Protein AF-A0A397E957-F1 (afdb_monomer_lite)

Foldseek 3Di:
DPWDDDPQKIWDWDDDPPADDIWTWMDGDPDPGDIDTPDDQSVVCPPAPDKDKQEWDAFSVRPDIDTDIDRPPPPLDPWYWDYANVSFKIWIFDADPVSAGFWIWIDGPPDPPVPIDTPDGDPPPVKHWDWDAQLLSQFIWIDIQFTWTWGDRSVDNDIDIDGQDDPDPAKDKAFDDDPDRNFQKTWMWIDGPPAFIWIWIAGNVVRDIDTPDGDD

InterPro domains:
  IPR004106 Peptidase S9, N-terminal domain superfamily [SSF50993] (2-178)
  IPR023302 Peptidase S9A, N-terminal domain [PF02897] (2-157)
  IPR051543 Serine Peptidase S9A Subfamily [PTHR11757] (2-146)

pLDDT: mean 85.39, std 11.54, range [46.03, 98.06]

Sequence (216 aa):
MVPYPHGDVVYYMRTEEGKAYHIHCRQPRHDDGAEEILLDVNKLAEGHAHCGVRSVEVSPDDKLLAYTVEFTGFETYDIYIKWGRDAETLFYVTPDATRRRHKVWSHLVGAPQSADTTLFTEDDGLFEVSFLKSSSGRFLVINTCSFLAYTKDTNNSTWHKTRLPMPEAIYTLDTAANDEYATTKYQYTYSSLTTPKQTVEYDFISNKTVILKETP

Radius of gyration: 19.77 Å; chains: 1; bounding box: 49×40×58 Å

Secondary structure (DSSP, 8-state):
---EEETTEEEEEE--TT-SS-EEEEEESSS-PPPEEEEEHHHHTTT-S--EEEEEEE-TTSS-EEEEEESSS-------EEE-TTSSEEEEEEE-TTS-EEEEEEEETTS-GGGPEEEEE---TT---EEEE-TTSS-EEEESSS-EEEEE-TTSS-EEEEEPP--SSS-EEEEPP---TT-SEEEEEEE-SSS--EEEEEETTT--EEEEEE--

Structure (mmCIF, N/CA/C/O backbone):
data_AF-A0A397E957-F1
#
_entry.id   AF-A0A397E957-F1
#
loop_
_atom_site.group_PDB
_atom_site.id
_atom_site.type_symbol
_atom_site.label_atom_id
_atom_site.label_alt_id
_atom_site.label_comp_id
_atom_site.label_asym_id
_atom_site.label_entity_id
_atom_site.label_seq_id
_atom_site.pdbx_PDB_ins_code
_atom_site.Cartn_x
_atom_site.Cartn_y
_atom_site.Cartn_z
_atom_site.occupancy
_atom_site.B_iso_or_equiv
_atom_site.auth_seq_id
_atom_site.auth_comp_id
_atom_site.auth_asym_id
_atom_site.auth_atom_id
_atom_site.pdbx_PDB_model_num
ATOM 1 N N . MET A 1 1 ? 9.950 -12.221 -4.842 1.00 62.19 1 MET A N 1
ATOM 2 C CA . MET A 1 1 ? 8.475 -12.333 -4.924 1.00 62.19 1 MET A CA 1
ATOM 3 C C . MET A 1 1 ? 8.136 -13.606 -5.685 1.00 62.19 1 MET A C 1
ATOM 5 O O . MET A 1 1 ? 8.813 -13.885 -6.665 1.00 62.19 1 MET A O 1
ATOM 9 N N . VAL A 1 2 ? 7.155 -14.389 -5.231 1.00 79.88 2 VAL A N 1
ATOM 10 C CA . VAL A 1 2 ? 6.617 -15.526 -6.007 1.00 79.88 2 VAL A CA 1
ATOM 11 C C . VAL A 1 2 ? 5.683 -14.961 -7.085 1.00 79.88 2 VAL A C 1
ATOM 13 O O . VAL A 1 2 ? 4.973 -14.004 -6.768 1.00 79.88 2 VAL A O 1
ATOM 16 N N . PRO A 1 3 ? 5.673 -15.488 -8.326 1.00 89.00 3 PRO A N 1
ATOM 17 C CA . PRO A 1 3 ? 4.752 -15.022 -9.357 1.00 89.00 3 PRO A CA 1
ATOM 18 C C . PRO A 1 3 ? 3.305 -14.992 -8.860 1.00 89.00 3 PRO A C 1
ATOM 20 O O . PRO A 1 3 ? 2.849 -15.952 -8.236 1.00 89.00 3 PRO A O 1
ATOM 23 N N . TYR A 1 4 ? 2.584 -13.906 -9.135 1.00 89.38 4 TYR A N 1
ATOM 24 C CA . TYR A 1 4 ? 1.191 -13.755 -8.722 1.00 89.38 4 TYR A CA 1
ATOM 25 C C . TYR A 1 4 ? 0.318 -13.268 -9.887 1.00 89.38 4 TYR A C 1
ATOM 27 O O . TYR A 1 4 ? 0.725 -12.376 -10.634 1.00 89.38 4 TYR A O 1
ATOM 35 N N . PRO A 1 5 ? -0.878 -13.849 -10.077 1.00 90.00 5 PRO A N 1
ATOM 36 C CA . PRO A 1 5 ? -1.808 -13.395 -11.100 1.00 90.00 5 PRO A CA 1
ATOM 37 C C . PRO A 1 5 ? -2.637 -12.194 -10.623 1.00 90.00 5 PRO A C 1
ATOM 39 O O . PRO A 1 5 ? -3.066 -12.143 -9.468 1.00 90.00 5 PRO A O 1
ATOM 42 N N . HIS A 1 6 ? -2.936 -11.276 -11.538 1.00 87.88 6 HIS A N 1
ATOM 43 C CA . HIS A 1 6 ? -3.943 -10.228 -11.381 1.00 87.88 6 HIS A CA 1
ATOM 44 C C . HIS A 1 6 ? -4.652 -10.033 -12.727 1.00 87.88 6 HIS A C 1
ATOM 46 O O . HIS A 1 6 ? -4.010 -9.718 -13.724 1.00 87.88 6 HIS A O 1
ATOM 52 N N . GLY A 1 7 ? -5.959 -10.304 -12.776 1.00 86.81 7 GLY A N 1
ATOM 53 C CA . GLY A 1 7 ? -6.695 -10.348 -14.044 1.00 86.81 7 GLY A CA 1
ATOM 54 C C . GLY A 1 7 ? -6.071 -11.330 -15.047 1.00 86.81 7 GLY A C 1
ATOM 55 O O . GLY A 1 7 ? -5.778 -12.482 -14.699 1.00 86.81 7 GLY A O 1
ATOM 56 N N . ASP A 1 8 ? -5.844 -10.839 -16.266 1.00 91.00 8 ASP A N 1
ATOM 57 C CA . ASP A 1 8 ? -5.251 -11.570 -17.396 1.00 91.00 8 ASP A CA 1
ATOM 58 C C . ASP A 1 8 ? -3.713 -11.513 -17.424 1.00 91.00 8 ASP A C 1
ATOM 60 O O . ASP A 1 8 ? -3.088 -11.896 -18.412 1.00 91.00 8 ASP A O 1
ATOM 64 N N . VAL A 1 9 ? -3.083 -11.052 -16.341 1.00 93.56 9 VAL A N 1
ATOM 65 C CA . VAL A 1 9 ? -1.639 -10.813 -16.256 1.00 93.56 9 VAL A CA 1
ATOM 66 C C . VAL A 1 9 ? -1.027 -11.597 -15.093 1.00 93.56 9 VAL A C 1
ATOM 68 O O . VAL A 1 9 ? -1.645 -11.782 -14.042 1.00 93.56 9 VAL A O 1
ATOM 71 N N . VAL A 1 10 ? 0.211 -12.061 -15.265 1.00 94.62 10 VAL A N 1
ATOM 72 C CA . VAL A 1 10 ? 1.058 -12.601 -14.193 1.00 94.62 10 VAL A CA 1
ATOM 73 C C . VAL A 1 10 ? 2.232 -11.663 -13.952 1.00 94.62 10 VAL A C 1
ATOM 75 O O . VAL A 1 10 ? 2.999 -11.367 -14.865 1.00 94.62 10 VAL A O 1
ATOM 78 N N . TYR A 1 11 ? 2.392 -11.247 -12.701 1.00 95.06 11 TYR A N 1
ATOM 79 C CA . TYR A 1 11 ? 3.471 -10.389 -12.227 1.00 95.06 11 TYR A CA 1
ATOM 80 C C . TYR A 1 11 ? 4.537 -11.215 -11.519 1.00 95.06 11 TYR A C 1
ATOM 82 O O . TYR A 1 11 ? 4.218 -12.125 -10.751 1.00 95.06 11 TYR A O 1
ATOM 90 N N . TYR A 1 12 ? 5.808 -10.902 -11.752 1.00 94.56 12 TYR A N 1
ATOM 91 C CA . TYR A 1 12 ? 6.921 -11.631 -11.151 1.00 94.56 12 TYR A CA 1
ATOM 92 C C . TYR A 1 12 ? 8.197 -10.792 -11.075 1.00 94.56 12 TYR A C 1
ATOM 94 O O . TYR A 1 12 ? 8.273 -9.668 -11.569 1.00 94.56 12 TYR A O 1
ATOM 102 N N . MET A 1 13 ? 9.205 -11.352 -10.407 1.00 95.44 13 MET A N 1
ATOM 103 C CA . MET A 1 13 ? 10.563 -10.823 -10.394 1.00 95.44 13 MET A CA 1
ATOM 104 C C . MET A 1 13 ? 11.501 -11.837 -11.032 1.00 95.44 13 MET A C 1
ATOM 106 O O . MET A 1 13 ? 11.369 -13.036 -10.780 1.00 95.44 13 MET A O 1
ATOM 110 N N . ARG A 1 14 ? 12.491 -11.349 -11.773 1.00 95.12 14 ARG A N 1
ATOM 111 C CA . ARG A 1 14 ? 13.620 -12.159 -12.237 1.00 95.12 14 ARG A CA 1
ATOM 112 C C . ARG A 1 14 ? 14.949 -11.489 -11.926 1.00 95.12 14 ARG A C 1
ATOM 114 O O . ARG A 1 14 ? 15.008 -10.297 -11.634 1.00 95.12 14 ARG A O 1
ATOM 121 N N . THR A 1 15 ? 16.012 -12.273 -11.981 1.00 95.62 15 THR A N 1
ATOM 122 C CA . THR A 1 15 ? 17.395 -11.805 -11.877 1.00 95.62 15 THR A CA 1
ATOM 123 C C . THR A 1 15 ? 18.127 -12.108 -13.175 1.00 95.62 15 THR A C 1
ATOM 125 O O . THR A 1 15 ? 17.722 -12.980 -13.944 1.00 95.62 15 THR A O 1
ATOM 128 N N . GLU A 1 16 ? 19.209 -11.381 -13.419 1.00 96.44 16 GLU A N 1
ATOM 129 C CA . GLU A 1 16 ? 20.120 -11.630 -14.533 1.00 96.44 16 GLU A CA 1
ATOM 130 C C . GLU A 1 16 ? 21.507 -11.956 -13.978 1.00 96.44 16 GLU A C 1
ATOM 132 O O . GLU A 1 16 ? 21.919 -11.422 -12.945 1.00 96.44 16 GLU A O 1
ATOM 137 N N . GLU A 1 17 ? 22.227 -12.860 -14.639 1.00 96.44 17 GLU A N 1
ATOM 138 C CA . GLU A 1 17 ? 23.571 -13.245 -14.212 1.00 96.44 17 GLU A CA 1
ATOM 139 C C . GLU A 1 17 ? 24.508 -12.025 -14.192 1.00 96.44 17 GLU A C 1
ATOM 141 O O . GLU A 1 17 ? 24.516 -11.203 -15.108 1.00 96.44 17 GLU A O 1
ATOM 146 N N . GLY A 1 18 ? 25.281 -11.881 -13.113 1.00 95.50 18 GLY A N 1
ATOM 147 C CA . GLY A 1 18 ? 26.193 -10.750 -12.924 1.00 95.50 18 GLY A CA 1
ATOM 148 C C . GLY A 1 18 ? 25.520 -9.419 -12.559 1.00 95.50 18 GLY A C 1
ATOM 149 O O . GLY A 1 18 ? 26.222 -8.423 -12.383 1.00 95.50 18 GLY A O 1
ATOM 150 N N . LYS A 1 19 ? 24.189 -9.375 -12.417 1.00 96.25 19 LYS A N 1
ATOM 151 C CA . LYS A 1 19 ? 23.441 -8.199 -11.951 1.00 96.25 19 LYS A CA 1
ATOM 152 C C . LYS A 1 19 ? 23.119 -8.301 -10.459 1.00 96.25 19 LYS A C 1
ATOM 154 O O . LYS A 1 19 ? 22.834 -9.379 -9.944 1.00 96.25 19 LYS A O 1
ATOM 159 N N . ALA A 1 20 ? 23.186 -7.166 -9.763 1.00 93.56 20 ALA A N 1
ATOM 160 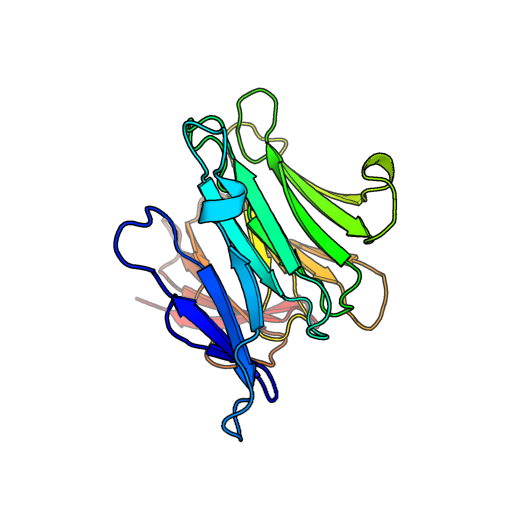C CA . ALA A 1 20 ? 23.034 -7.106 -8.307 1.00 93.56 20 ALA A CA 1
ATOM 161 C C . ALA A 1 20 ? 21.568 -7.030 -7.852 1.00 93.56 20 ALA A C 1
ATOM 163 O O . ALA A 1 20 ? 21.254 -7.428 -6.732 1.00 93.56 20 ALA A O 1
ATOM 164 N N . TYR A 1 21 ? 20.674 -6.531 -8.709 1.00 95.12 21 TYR A N 1
ATOM 165 C CA . TYR A 1 21 ? 19.280 -6.270 -8.368 1.00 95.12 21 TYR A CA 1
ATOM 166 C C . TYR A 1 21 ? 18.307 -7.050 -9.258 1.00 95.12 21 TYR A C 1
ATOM 168 O O . TYR A 1 21 ? 18.643 -7.510 -10.352 1.00 95.12 21 TYR A O 1
ATOM 176 N N . HIS A 1 22 ? 17.079 -7.210 -8.770 1.00 95.94 22 HIS A N 1
ATOM 177 C CA . HIS A 1 22 ? 15.999 -7.870 -9.498 1.00 95.94 22 HIS A CA 1
ATOM 178 C C . HIS A 1 22 ? 15.339 -6.927 -10.513 1.00 95.94 22 HIS A C 1
ATOM 180 O O . HIS A 1 22 ? 15.475 -5.707 -10.451 1.00 95.94 22 HIS A O 1
ATOM 186 N N . ILE A 1 23 ? 14.589 -7.515 -11.436 1.00 97.44 23 ILE A N 1
ATOM 187 C CA . ILE A 1 23 ? 13.780 -6.821 -12.433 1.00 97.44 23 ILE A CA 1
ATOM 188 C C . ILE A 1 23 ? 12.327 -7.226 -12.191 1.00 97.44 23 ILE A C 1
ATOM 190 O O . ILE A 1 23 ? 12.028 -8.418 -12.087 1.00 97.44 23 ILE A O 1
ATOM 194 N N . HIS A 1 24 ? 11.440 -6.241 -12.056 1.00 97.19 24 HIS A N 1
ATOM 195 C CA . HIS A 1 24 ? 9.998 -6.456 -11.979 1.00 97.19 24 HIS A CA 1
ATOM 196 C C . HIS A 1 24 ? 9.425 -6.563 -13.380 1.00 97.19 24 HIS A C 1
ATOM 198 O O . HIS A 1 24 ? 9.611 -5.656 -14.193 1.00 97.19 24 HIS A O 1
ATOM 204 N N . CYS A 1 25 ? 8.685 -7.635 -13.621 1.00 96.88 25 CYS A N 1
ATOM 205 C CA . CYS A 1 25 ? 8.126 -7.950 -14.922 1.00 96.88 25 CYS A CA 1
ATOM 206 C C . CYS A 1 25 ? 6.647 -8.310 -14.812 1.00 96.88 25 CYS A C 1
ATOM 208 O O . CYS A 1 25 ? 6.148 -8.691 -13.744 1.00 96.88 25 CYS A O 1
ATOM 210 N N . ARG A 1 26 ? 5.966 -8.251 -15.953 1.00 96.06 26 ARG A N 1
ATOM 211 C CA . ARG A 1 26 ? 4.674 -8.893 -16.163 1.00 96.06 26 ARG A CA 1
ATOM 212 C C . ARG A 1 26 ? 4.624 -9.612 -17.501 1.00 96.06 26 ARG A C 1
ATOM 214 O O . ARG A 1 26 ? 5.373 -9.281 -18.413 1.00 96.06 26 ARG A O 1
ATOM 221 N N . GLN A 1 27 ? 3.718 -10.568 -17.622 1.00 95.12 27 GLN A N 1
ATOM 222 C CA . GLN A 1 27 ? 3.392 -11.216 -18.891 1.00 95.12 27 GLN A CA 1
ATOM 223 C C . GLN A 1 27 ? 1.909 -11.594 -18.927 1.00 95.12 27 GLN A C 1
ATOM 225 O O . GLN A 1 27 ? 1.306 -11.755 -17.856 1.00 95.12 27 GLN A O 1
ATOM 230 N N . PRO A 1 28 ? 1.310 -11.762 -20.115 1.00 94.62 28 PRO A N 1
ATOM 231 C CA . PRO A 1 28 ? -0.026 -12.328 -20.231 1.00 94.62 28 PRO A CA 1
ATOM 232 C C . PRO A 1 28 ? -0.124 -13.696 -19.552 1.00 94.62 28 PRO A C 1
ATOM 234 O O . PRO A 1 28 ? 0.812 -14.491 -19.535 1.00 94.62 28 PRO A O 1
ATOM 237 N N . ARG A 1 29 ? -1.274 -13.966 -18.939 1.00 91.56 29 ARG A N 1
ATOM 238 C CA . ARG A 1 29 ? -1.509 -15.194 -18.174 1.00 91.56 29 ARG A CA 1
ATOM 239 C C . ARG A 1 29 ? -1.931 -16.373 -19.044 1.00 91.56 29 ARG A C 1
ATOM 241 O O . ARG A 1 29 ? -1.704 -17.521 -18.665 1.00 91.56 29 ARG A O 1
ATOM 248 N N . HIS A 1 30 ? -2.630 -16.090 -20.136 1.00 88.00 30 HIS A N 1
ATOM 249 C CA . HIS A 1 30 ? -3.369 -17.084 -20.916 1.00 88.00 30 HIS A CA 1
ATOM 250 C C . HIS A 1 30 ? -2.786 -17.331 -22.313 1.00 88.00 30 HIS A C 1
ATOM 252 O O . HIS A 1 30 ? -3.318 -18.161 -23.048 1.00 88.00 30 HIS A O 1
ATOM 258 N N . ASP A 1 31 ? -1.692 -16.658 -22.658 1.00 84.88 31 ASP A N 1
ATOM 259 C CA . ASP A 1 31 ? -0.957 -16.838 -23.904 1.00 84.88 31 ASP A CA 1
ATOM 260 C C . ASP A 1 31 ? 0.552 -16.648 -23.677 1.00 84.88 31 ASP A C 1
ATOM 262 O O . ASP A 1 31 ? 0.978 -16.189 -22.617 1.00 84.88 31 ASP A O 1
ATOM 266 N N . ASP A 1 32 ? 1.353 -17.020 -24.677 1.00 82.75 32 ASP A N 1
ATOM 267 C CA . ASP A 1 32 ? 2.814 -16.858 -24.674 1.00 82.75 32 ASP A CA 1
ATOM 268 C C . ASP A 1 32 ? 3.234 -15.439 -25.108 1.00 82.75 32 ASP A C 1
ATOM 270 O O . ASP A 1 32 ? 4.235 -15.246 -25.807 1.00 82.75 32 ASP A O 1
ATOM 274 N N . GLY A 1 33 ? 2.429 -14.429 -24.773 1.00 87.31 33 GLY A N 1
ATOM 275 C CA . GLY A 1 33 ? 2.717 -13.043 -25.094 1.00 87.31 33 GLY A CA 1
ATOM 276 C C . GLY A 1 33 ? 4.011 -12.548 -24.448 1.00 87.31 33 GLY A C 1
ATOM 277 O O . GLY A 1 33 ? 4.525 -13.106 -23.478 1.00 87.31 33 GLY A O 1
ATOM 278 N N . ALA A 1 34 ? 4.570 -11.487 -25.027 1.00 93.50 34 ALA A N 1
ATOM 279 C CA . ALA A 1 34 ? 5.883 -10.990 -24.637 1.00 93.50 34 ALA A CA 1
ATOM 280 C C . ALA A 1 34 ? 5.909 -10.469 -23.188 1.00 93.50 34 ALA A C 1
ATOM 282 O O . ALA A 1 34 ? 4.974 -9.808 -22.733 1.00 93.50 34 ALA A O 1
ATOM 283 N N . GLU A 1 35 ? 7.023 -10.726 -22.496 1.00 95.50 35 GLU A N 1
ATOM 284 C CA . GLU A 1 35 ? 7.336 -10.106 -21.206 1.00 95.50 35 GLU A CA 1
ATOM 285 C C . GLU A 1 35 ? 7.419 -8.579 -21.356 1.00 95.50 35 GLU A C 1
ATOM 287 O O . GLU A 1 35 ? 8.057 -8.056 -22.273 1.00 95.50 35 GLU A O 1
ATOM 292 N N . GLU A 1 36 ? 6.837 -7.868 -20.396 1.00 96.38 36 GLU A N 1
ATOM 293 C CA . GLU A 1 36 ? 7.022 -6.437 -20.200 1.00 96.38 36 GLU A CA 1
ATOM 294 C C . GLU A 1 36 ? 7.811 -6.181 -18.911 1.00 96.38 36 GLU A C 1
ATOM 296 O O . GLU A 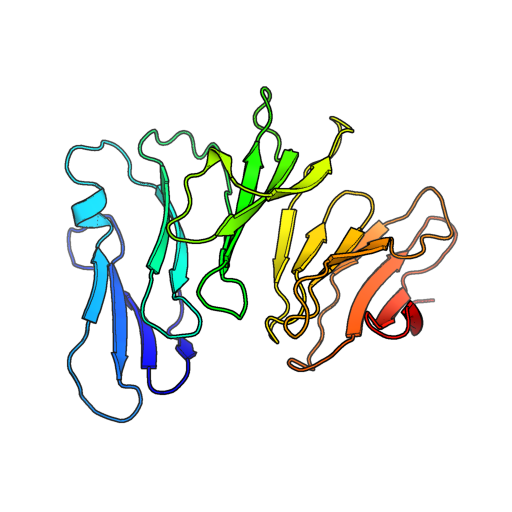1 36 ? 7.457 -6.669 -17.834 1.00 96.38 36 GLU A O 1
ATOM 301 N N . ILE A 1 37 ? 8.871 -5.375 -19.013 1.00 97.44 37 ILE A N 1
ATOM 302 C CA . ILE A 1 37 ? 9.650 -4.910 -17.861 1.00 97.44 37 ILE A CA 1
ATOM 303 C C . ILE A 1 37 ? 8.948 -3.694 -17.254 1.00 97.44 37 ILE A C 1
ATOM 305 O O . ILE A 1 37 ? 8.845 -2.649 -17.892 1.00 97.44 37 ILE A O 1
ATOM 309 N N . LEU A 1 38 ? 8.527 -3.818 -15.998 1.00 97.50 38 LEU A N 1
ATOM 310 C CA . LEU A 1 38 ? 7.895 -2.745 -15.228 1.00 97.50 38 LEU A CA 1
ATOM 311 C C . LEU A 1 38 ? 8.933 -1.865 -14.527 1.00 97.50 38 LEU A C 1
ATOM 313 O O . LEU A 1 38 ? 8.816 -0.643 -14.527 1.00 97.50 38 LEU A O 1
ATOM 317 N N . LEU A 1 39 ? 9.948 -2.485 -13.916 1.00 98.06 39 LEU A N 1
ATOM 318 C CA . LEU A 1 39 ? 11.016 -1.775 -13.213 1.00 98.06 39 LEU A CA 1
ATOM 319 C C . LEU A 1 39 ? 12.312 -2.580 -13.243 1.00 98.06 39 LEU A C 1
ATOM 321 O O . LEU A 1 39 ? 12.415 -3.638 -12.623 1.00 98.06 39 LEU A O 1
ATOM 325 N N . ASP A 1 40 ? 13.318 -2.040 -13.922 1.00 97.94 40 ASP A N 1
ATOM 326 C CA . ASP A 1 40 ? 14.684 -2.552 -13.882 1.00 97.94 40 ASP A CA 1
ATOM 327 C C . ASP A 1 40 ? 15.469 -1.829 -12.782 1.00 97.94 40 ASP A C 1
ATOM 329 O O . ASP A 1 40 ? 15.923 -0.694 -12.953 1.00 97.94 40 ASP A O 1
ATOM 333 N N . VAL A 1 41 ? 15.617 -2.490 -11.632 1.00 97.62 41 VAL A N 1
ATOM 334 C CA . VAL A 1 41 ? 16.306 -1.909 -10.472 1.00 97.62 41 VAL A CA 1
ATOM 335 C C . VAL A 1 41 ? 17.810 -1.773 -10.731 1.00 97.62 41 VAL A C 1
ATOM 337 O O . VAL A 1 41 ? 18.451 -0.904 -10.148 1.00 97.62 41 VAL A O 1
ATOM 340 N N . ASN A 1 42 ? 18.389 -2.549 -11.657 1.00 97.25 42 ASN A N 1
ATOM 341 C CA . ASN A 1 42 ? 19.799 -2.393 -12.020 1.00 97.25 42 ASN A CA 1
ATOM 342 C C . ASN A 1 42 ? 20.038 -1.082 -12.759 1.00 97.25 42 ASN A C 1
ATOM 344 O O . ASN A 1 42 ? 21.004 -0.394 -12.448 1.00 97.25 42 ASN A O 1
ATOM 348 N N . LYS A 1 43 ? 19.144 -0.723 -13.690 1.00 97.31 43 LYS A N 1
ATOM 349 C CA . LYS A 1 43 ? 19.185 0.586 -14.359 1.00 97.31 43 LYS A CA 1
ATOM 350 C C . LYS A 1 43 ? 18.954 1.723 -13.375 1.00 97.31 43 LYS A C 1
ATOM 352 O O . LYS A 1 43 ? 19.647 2.730 -13.429 1.00 97.31 43 LYS A O 1
ATOM 357 N N . LEU A 1 44 ? 18.012 1.551 -12.446 1.00 96.31 44 LEU A N 1
ATOM 358 C CA . LEU A 1 44 ? 17.756 2.539 -11.396 1.00 96.31 44 LEU A CA 1
ATOM 359 C C . LEU A 1 44 ? 18.978 2.754 -10.486 1.00 96.31 44 LEU A C 1
ATOM 361 O O . LEU A 1 44 ? 19.182 3.855 -9.986 1.00 96.31 44 LEU A O 1
ATOM 365 N N . ALA A 1 45 ? 19.790 1.717 -10.283 1.00 96.19 45 ALA A N 1
ATOM 366 C CA . ALA A 1 45 ? 20.993 1.767 -9.460 1.00 96.19 45 ALA A CA 1
ATOM 367 C C . ALA A 1 45 ? 22.212 2.401 -10.153 1.00 96.19 45 ALA A C 1
ATOM 369 O O . ALA A 1 45 ? 23.229 2.628 -9.496 1.00 96.19 45 ALA A O 1
ATOM 370 N N . GLU A 1 46 ? 22.157 2.678 -11.458 1.00 96.12 46 GLU A N 1
ATOM 371 C CA . GLU A 1 46 ? 23.295 3.239 -12.189 1.00 96.12 46 GLU A CA 1
ATOM 372 C C . GLU A 1 46 ? 23.726 4.590 -11.597 1.00 96.12 46 GLU A C 1
ATOM 374 O O . GLU A 1 46 ? 22.925 5.501 -11.407 1.00 96.12 46 GLU A O 1
ATOM 379 N N . GLY A 1 47 ? 25.017 4.723 -11.279 1.00 94.62 47 GLY A N 1
ATOM 380 C CA . GLY A 1 47 ? 25.565 5.931 -10.652 1.00 94.62 47 GLY A CA 1
ATOM 381 C C . GLY A 1 47 ? 25.347 6.035 -9.137 1.00 94.62 47 GLY A C 1
ATOM 382 O O . GLY A 1 47 ? 25.834 6.987 -8.527 1.00 94.62 47 GLY A O 1
ATOM 383 N N . HIS A 1 48 ? 24.693 5.052 -8.511 1.00 93.19 48 HIS A N 1
ATOM 384 C CA . HIS A 1 48 ? 24.477 5.007 -7.069 1.00 93.19 48 HIS A CA 1
ATOM 385 C C . HIS A 1 48 ? 25.259 3.860 -6.419 1.00 93.19 48 HIS A C 1
ATOM 387 O O . HIS A 1 48 ? 25.289 2.738 -6.914 1.00 93.19 48 HIS A O 1
ATOM 393 N N . ALA A 1 49 ? 25.877 4.129 -5.265 1.00 91.12 49 ALA A N 1
ATOM 394 C CA . ALA A 1 49 ? 26.554 3.093 -4.477 1.00 91.12 49 ALA A CA 1
ATOM 395 C C . ALA A 1 49 ? 25.567 2.087 -3.852 1.00 91.12 49 ALA A C 1
ATOM 397 O O . ALA A 1 49 ? 25.961 0.991 -3.460 1.00 91.12 49 ALA A O 1
ATOM 398 N N . HIS A 1 50 ? 24.295 2.474 -3.746 1.00 89.25 50 HIS A N 1
ATOM 399 C CA . HIS A 1 50 ? 23.209 1.671 -3.211 1.00 89.25 50 HIS A CA 1
ATOM 400 C C . HIS A 1 50 ? 21.899 2.017 -3.929 1.00 89.25 50 HIS A C 1
ATOM 402 O O . HIS A 1 50 ? 21.647 3.184 -4.217 1.00 89.25 50 HIS A O 1
ATOM 408 N N . CYS A 1 51 ? 21.038 1.026 -4.156 1.00 92.56 51 CYS A N 1
ATOM 409 C CA . CYS A 1 51 ? 19.662 1.220 -4.604 1.00 92.56 51 CYS A CA 1
ATOM 410 C C . CYS A 1 51 ? 18.738 0.253 -3.858 1.00 92.56 51 CYS A C 1
ATOM 412 O O . CYS A 1 51 ? 18.733 -0.950 -4.110 1.00 92.56 51 CYS A O 1
ATOM 414 N N . GLY A 1 52 ? 17.977 0.782 -2.905 1.00 90.38 52 GLY A N 1
ATOM 415 C CA . GLY A 1 52 ? 16.992 0.032 -2.141 1.00 90.38 52 GLY A CA 1
ATOM 416 C C . GLY A 1 52 ? 15.601 0.299 -2.684 1.00 90.38 52 GLY A C 1
ATOM 417 O O . GLY A 1 52 ? 15.078 1.390 -2.483 1.00 90.38 52 GLY A O 1
ATOM 418 N N . VAL A 1 53 ? 14.995 -0.690 -3.337 1.00 91.62 53 VAL A N 1
ATOM 419 C CA . VAL A 1 53 ? 13.578 -0.664 -3.724 1.00 91.62 53 VAL A CA 1
ATOM 420 C C . VAL A 1 53 ? 12.801 -1.565 -2.770 1.00 91.62 53 VAL A C 1
ATOM 422 O O . VAL A 1 53 ? 13.120 -2.746 -2.642 1.00 91.62 53 VAL A O 1
ATOM 425 N N . ARG A 1 54 ? 11.810 -1.002 -2.066 1.00 87.44 54 ARG A N 1
ATOM 426 C CA . ARG A 1 54 ? 11.078 -1.700 -0.988 1.00 87.44 54 ARG A CA 1
ATOM 427 C C . ARG A 1 54 ? 9.638 -2.029 -1.365 1.00 87.44 54 ARG A C 1
ATOM 429 O O . ARG A 1 54 ? 9.243 -3.190 -1.327 1.00 87.44 54 ARG A O 1
ATOM 436 N N . SER A 1 55 ? 8.854 -1.025 -1.741 1.00 88.75 55 SER A N 1
ATOM 437 C CA . SER A 1 55 ? 7.462 -1.202 -2.158 1.00 88.75 55 SER A CA 1
ATOM 438 C C . SER A 1 55 ? 7.377 -1.034 -3.667 1.00 88.75 55 SER A C 1
ATOM 440 O O . SER A 1 55 ? 7.878 -0.039 -4.179 1.00 88.75 55 SER A O 1
ATOM 442 N N . VAL A 1 56 ? 6.741 -1.976 -4.365 1.00 92.94 56 VAL A N 1
ATOM 443 C CA . VAL A 1 56 ? 6.433 -1.884 -5.800 1.00 92.94 56 VAL A CA 1
ATOM 444 C C . VAL A 1 56 ? 5.005 -2.364 -6.002 1.00 92.94 56 VAL A C 1
ATOM 446 O O . VAL A 1 56 ? 4.697 -3.527 -5.752 1.00 92.94 56 VAL A O 1
ATOM 449 N N . GLU A 1 57 ? 4.134 -1.454 -6.416 1.00 92.44 57 GLU A N 1
ATOM 450 C CA . GLU A 1 57 ? 2.695 -1.662 -6.523 1.00 92.44 57 GLU A CA 1
ATOM 451 C C . GLU A 1 57 ? 2.203 -1.215 -7.896 1.00 92.44 57 GLU A C 1
ATOM 453 O O . GLU A 1 57 ? 2.390 -0.066 -8.305 1.00 92.44 57 GLU A O 1
ATOM 458 N N . VAL A 1 58 ? 1.514 -2.112 -8.585 1.00 94.19 58 VAL A N 1
ATOM 459 C CA . VAL A 1 58 ? 0.819 -1.801 -9.833 1.00 94.19 58 VAL A CA 1
ATOM 460 C C . VAL A 1 58 ? -0.574 -1.265 -9.499 1.00 94.19 58 VAL A C 1
ATOM 462 O O . VAL A 1 58 ? -1.197 -1.721 -8.534 1.00 94.19 58 VAL A O 1
ATOM 465 N N . SER A 1 59 ? -1.043 -0.262 -10.241 1.00 93.88 59 SER A N 1
ATOM 466 C CA . SER A 1 59 ? -2.384 0.294 -10.061 1.00 93.88 59 SER A CA 1
ATOM 467 C C . SER A 1 59 ? -3.459 -0.763 -10.346 1.00 93.88 59 SER A C 1
ATOM 469 O O . SER A 1 59 ? -3.234 -1.654 -11.161 1.00 93.88 59 SER A O 1
ATOM 471 N N . PRO A 1 60 ? -4.650 -0.677 -9.722 1.00 90.81 60 PRO A N 1
ATOM 472 C CA . PRO A 1 60 ? -5.748 -1.618 -9.961 1.00 90.81 60 PRO A CA 1
ATOM 473 C C . PRO A 1 60 ? -6.206 -1.755 -11.418 1.00 90.81 60 PRO A C 1
ATOM 475 O O . PRO A 1 60 ? -6.928 -2.694 -11.730 1.00 90.81 60 PRO A O 1
ATOM 478 N N . ASP A 1 61 ? -5.861 -0.797 -12.278 1.00 92.25 61 ASP A N 1
ATOM 479 C CA . ASP A 1 61 ? -6.164 -0.815 -13.709 1.00 92.25 61 ASP A CA 1
ATOM 480 C C . ASP A 1 61 ? -4.961 -1.214 -14.583 1.00 92.25 61 ASP A C 1
ATOM 482 O O . ASP A 1 61 ? -5.030 -1.082 -15.804 1.00 92.25 61 ASP A O 1
ATOM 486 N N . ASP A 1 62 ? -3.870 -1.682 -13.966 1.00 92.69 62 ASP A N 1
ATOM 487 C CA . ASP A 1 62 ? -2.644 -2.174 -14.601 1.00 92.69 62 ASP A CA 1
ATOM 488 C C . ASP A 1 62 ? -1.871 -1.138 -15.448 1.00 92.69 62 ASP A C 1
ATOM 490 O O . ASP A 1 62 ? -1.029 -1.508 -16.273 1.00 92.69 62 ASP A O 1
ATOM 494 N N . LYS A 1 63 ? -2.117 0.168 -15.266 1.00 92.94 63 LYS A N 1
ATOM 495 C CA . LYS A 1 63 ? -1.501 1.228 -16.095 1.00 92.94 63 LYS A CA 1
ATOM 496 C C . LYS A 1 63 ? -0.363 1.990 -15.439 1.00 92.94 63 LYS A C 1
ATOM 498 O O . LYS A 1 63 ? 0.474 2.541 -16.150 1.00 92.94 63 LYS A O 1
ATOM 503 N N . LEU A 1 64 ? -0.340 2.071 -14.114 1.00 95.56 64 LEU A N 1
ATOM 504 C CA . LEU A 1 64 ? 0.645 2.849 -13.371 1.00 95.56 64 LEU A CA 1
ATOM 505 C C . LEU A 1 64 ? 1.434 1.948 -12.426 1.00 95.56 64 LEU A C 1
ATOM 507 O O . LEU A 1 64 ? 0.897 1.021 -11.823 1.00 95.56 64 LEU A O 1
ATOM 511 N N . LEU A 1 65 ? 2.716 2.264 -12.263 1.00 95.62 65 LEU A N 1
ATOM 512 C CA . LEU A 1 65 ? 3.588 1.637 -11.280 1.00 95.62 65 LEU A CA 1
ATOM 513 C C . LEU A 1 65 ? 3.970 2.670 -10.222 1.00 95.62 65 LEU A C 1
ATOM 515 O O . LEU A 1 65 ? 4.555 3.705 -10.535 1.00 95.62 65 LEU A O 1
ATOM 519 N N . ALA A 1 66 ? 3.670 2.370 -8.965 1.00 95.56 66 ALA A N 1
ATOM 520 C CA . ALA A 1 66 ? 4.157 3.112 -7.815 1.00 95.56 66 ALA A CA 1
ATOM 521 C C . ALA A 1 66 ? 5.283 2.321 -7.151 1.00 95.56 66 ALA A C 1
ATOM 523 O O . ALA A 1 66 ? 5.124 1.133 -6.870 1.00 95.56 66 ALA A O 1
ATOM 524 N N . TYR A 1 67 ? 6.411 2.968 -6.866 1.00 94.56 67 TYR A N 1
ATOM 525 C CA . TYR A 1 67 ? 7.505 2.332 -6.145 1.00 94.56 67 TYR A CA 1
ATOM 526 C C . TYR A 1 67 ? 8.210 3.288 -5.186 1.00 94.56 67 TYR A C 1
ATOM 528 O O . TYR A 1 67 ? 8.204 4.503 -5.378 1.00 94.56 67 TYR A O 1
ATOM 536 N N . THR A 1 68 ? 8.823 2.730 -4.143 1.00 92.25 68 THR A N 1
ATOM 537 C CA . THR A 1 68 ? 9.699 3.465 -3.224 1.00 92.25 68 THR A CA 1
ATOM 538 C C . THR A 1 68 ? 11.156 3.126 -3.512 1.00 92.25 68 THR A C 1
ATOM 540 O O . THR A 1 68 ? 11.483 1.965 -3.756 1.00 92.25 68 THR A O 1
ATOM 543 N N . VAL A 1 69 ? 12.030 4.136 -3.493 1.00 91.75 69 VAL A N 1
ATOM 544 C CA . VAL A 1 69 ? 13.471 3.974 -3.731 1.00 91.75 69 VAL A CA 1
ATOM 545 C C . VAL A 1 69 ? 14.301 4.792 -2.738 1.00 91.75 69 VAL A C 1
ATOM 547 O O . VAL A 1 69 ? 13.970 5.938 -2.435 1.00 91.75 69 VAL A O 1
ATOM 550 N N . GLU A 1 70 ? 15.396 4.209 -2.252 1.00 89.19 70 GLU A N 1
ATOM 551 C CA . GLU A 1 70 ? 16.411 4.850 -1.410 1.00 89.19 70 GLU A CA 1
ATOM 552 C C . GLU A 1 70 ? 17.820 4.608 -1.978 1.00 89.19 70 GLU A C 1
ATOM 554 O O . GLU A 1 70 ? 18.255 3.468 -2.150 1.00 89.19 70 GLU A O 1
ATOM 559 N N . PHE A 1 71 ? 18.582 5.680 -2.200 1.00 90.44 71 PHE A N 1
ATOM 560 C CA . PHE A 1 71 ? 19.941 5.594 -2.758 1.00 90.44 71 PHE A CA 1
ATOM 561 C C . PHE A 1 71 ? 21.074 5.726 -1.733 1.00 90.44 71 PHE A C 1
ATOM 563 O O . PHE A 1 71 ? 22.248 5.628 -2.081 1.00 90.44 71 PHE A O 1
ATOM 570 N N . THR A 1 72 ? 20.749 5.999 -0.470 1.00 84.06 72 THR A N 1
ATOM 571 C CA . THR A 1 72 ? 21.742 6.342 0.559 1.00 84.06 72 THR A CA 1
ATOM 572 C C . THR A 1 72 ? 22.238 5.134 1.353 1.00 84.06 72 THR A C 1
ATOM 574 O O . THR A 1 72 ? 23.300 5.220 1.962 1.00 84.06 72 THR A O 1
ATOM 577 N N . GLY A 1 73 ? 21.496 4.018 1.345 1.00 76.69 73 GLY A N 1
ATOM 578 C CA . GLY A 1 73 ? 21.866 2.777 2.038 1.00 76.69 73 GLY A CA 1
ATOM 579 C C . GLY A 1 73 ? 21.679 2.806 3.554 1.00 76.69 73 GLY A C 1
ATOM 580 O O . GLY A 1 73 ? 22.150 1.907 4.241 1.00 76.69 73 GLY A O 1
ATOM 581 N N . PHE A 1 74 ? 21.004 3.822 4.092 1.00 70.81 74 PHE A N 1
ATOM 582 C CA . PHE A 1 74 ? 20.730 3.908 5.527 1.00 70.81 74 PHE A CA 1
ATOM 583 C C . PHE A 1 74 ? 19.506 3.082 5.952 1.00 70.81 74 PHE A C 1
ATOM 585 O O . PHE A 1 74 ? 19.180 3.076 7.138 1.00 70.81 74 PHE A O 1
ATOM 592 N N . GLU A 1 75 ? 18.844 2.406 4.999 1.00 65.06 75 GLU A N 1
ATOM 593 C CA . GLU A 1 75 ? 17.619 1.615 5.181 1.00 65.06 75 GLU A CA 1
ATOM 594 C C . GLU A 1 75 ? 16.580 2.347 6.027 1.00 65.06 75 GLU A C 1
ATOM 596 O O . GLU A 1 75 ? 15.847 1.760 6.821 1.00 65.06 75 GLU A O 1
ATOM 601 N N . THR A 1 76 ? 16.558 3.672 5.895 1.00 59.22 76 THR A N 1
ATOM 602 C CA . THR A 1 76 ? 16.120 4.514 7.010 1.00 59.22 76 THR A CA 1
ATOM 603 C C . THR A 1 76 ? 14.613 4.426 7.228 1.00 59.22 76 THR A C 1
ATOM 605 O O . THR A 1 76 ? 14.124 4.786 8.296 1.00 59.22 76 THR A O 1
ATOM 608 N N . TYR A 1 77 ? 13.868 3.965 6.217 1.00 62.19 77 TYR A N 1
ATOM 609 C CA . TYR A 1 77 ? 12.417 3.945 6.245 1.00 62.19 77 TYR A CA 1
ATOM 610 C C . TYR A 1 77 ? 11.838 2.737 5.497 1.00 62.19 77 TYR A C 1
ATOM 612 O O . TYR A 1 77 ? 11.973 2.608 4.279 1.00 62.19 77 TYR A O 1
ATOM 620 N N . ASP A 1 78 ? 11.070 1.917 6.211 1.00 65.75 78 ASP A N 1
ATOM 621 C CA . ASP A 1 78 ? 10.055 1.045 5.620 1.00 65.75 78 ASP A CA 1
ATOM 622 C C . ASP A 1 78 ? 8.833 1.892 5.223 1.00 65.75 78 ASP A C 1
ATOM 624 O O . ASP A 1 78 ? 7.789 1.886 5.884 1.00 65.75 78 ASP A O 1
ATOM 628 N N . ILE A 1 79 ? 8.980 2.698 4.164 1.00 73.50 79 ILE A N 1
ATOM 629 C CA . ILE A 1 79 ? 7.842 3.394 3.555 1.00 73.50 79 ILE A CA 1
ATOM 630 C C . ILE A 1 79 ? 7.097 2.388 2.692 1.00 73.50 79 ILE A C 1
ATOM 632 O O . ILE A 1 79 ? 7.605 1.908 1.675 1.00 73.50 79 ILE A O 1
ATOM 636 N N . TYR A 1 80 ? 5.863 2.121 3.095 1.00 79.94 80 TYR A N 1
ATOM 637 C CA . TYR A 1 80 ? 4.903 1.388 2.293 1.00 79.94 80 TYR A CA 1
ATOM 638 C C . TYR A 1 80 ? 4.045 2.373 1.516 1.00 79.94 80 TYR A C 1
ATOM 640 O O . TYR A 1 80 ? 3.595 3.387 2.058 1.00 79.94 80 TYR A O 1
ATOM 648 N N . ILE A 1 81 ? 3.806 2.039 0.254 1.00 90.88 81 ILE A N 1
ATOM 649 C CA . ILE A 1 81 ? 2.826 2.715 -0.579 1.00 90.88 81 ILE A CA 1
ATOM 650 C C . ILE A 1 81 ? 1.748 1.710 -0.967 1.00 90.88 81 ILE A C 1
ATOM 652 O O . ILE A 1 81 ? 2.045 0.532 -1.154 1.00 90.88 81 ILE A O 1
ATOM 656 N N . LYS A 1 82 ? 0.490 2.144 -1.043 1.00 92.06 82 LYS A N 1
ATOM 657 C CA . LYS A 1 82 ? -0.612 1.323 -1.560 1.00 92.06 82 LYS A CA 1
ATOM 658 C C . LYS A 1 82 ? -1.523 2.152 -2.441 1.00 92.06 82 LYS A C 1
ATOM 660 O O . LYS A 1 82 ? -1.899 3.260 -2.070 1.00 92.06 82 LYS A O 1
ATOM 665 N N . TRP A 1 83 ? -1.944 1.570 -3.556 1.00 92.56 83 TRP A N 1
ATOM 666 C CA . TRP A 1 83 ? -3.022 2.128 -4.361 1.00 92.56 83 TRP A CA 1
ATOM 667 C C . TRP A 1 83 ? -4.366 2.034 -3.639 1.00 92.56 83 TRP A C 1
ATOM 669 O O . TRP A 1 83 ? -4.704 1.008 -3.033 1.00 92.56 83 TRP A O 1
ATOM 679 N N . GLY A 1 84 ? -5.155 3.096 -3.757 1.00 88.94 84 GLY A N 1
ATOM 680 C CA . GLY A 1 84 ? -6.597 3.045 -3.592 1.00 88.94 84 GLY A CA 1
ATOM 681 C C . GLY A 1 84 ? -7.242 2.201 -4.685 1.00 88.94 84 GLY A C 1
ATOM 682 O O . GLY A 1 84 ? -6.617 1.838 -5.677 1.00 88.94 84 GLY A O 1
ATOM 683 N N . ARG A 1 85 ? -8.518 1.861 -4.496 1.00 86.19 85 ARG A N 1
ATOM 684 C CA . ARG A 1 85 ? -9.282 1.055 -5.464 1.00 86.19 85 ARG A CA 1
ATOM 685 C C . ARG A 1 85 ? -9.533 1.785 -6.791 1.00 86.19 85 ARG A C 1
ATOM 687 O O . ARG A 1 85 ? -9.839 1.140 -7.784 1.00 86.19 85 ARG A O 1
ATOM 694 N N . ASP A 1 86 ? -9.425 3.106 -6.776 1.00 86.81 86 ASP A N 1
ATOM 695 C CA . ASP A 1 86 ? -9.725 4.006 -7.889 1.00 86.81 86 ASP A CA 1
ATOM 696 C C . ASP A 1 86 ? -8.590 4.129 -8.918 1.00 86.81 86 ASP A C 1
ATOM 698 O O . ASP A 1 86 ? -8.809 4.747 -9.948 1.00 86.81 86 ASP A O 1
ATOM 702 N N . ALA A 1 87 ? -7.408 3.546 -8.670 1.00 91.19 87 ALA A N 1
ATOM 703 C CA . ALA A 1 87 ? -6.206 3.725 -9.502 1.00 91.19 87 ALA A CA 1
ATOM 704 C C . ALA A 1 87 ? -5.725 5.184 -9.640 1.00 91.19 87 ALA A C 1
ATOM 706 O O . ALA A 1 87 ? -4.850 5.484 -10.448 1.00 91.19 87 ALA A O 1
ATOM 707 N N . GLU A 1 88 ? -6.238 6.076 -8.794 1.00 92.62 88 GLU A N 1
ATOM 708 C CA . GLU A 1 88 ? -5.931 7.508 -8.801 1.00 92.62 88 GLU A CA 1
ATOM 709 C C . GLU A 1 88 ? -5.352 7.962 -7.459 1.00 92.62 88 GLU A C 1
ATOM 711 O O . GLU A 1 88 ? -4.612 8.941 -7.397 1.00 92.62 88 GLU A O 1
ATOM 716 N N . THR A 1 89 ? -5.659 7.248 -6.375 1.00 92.19 89 THR A N 1
ATOM 717 C CA . THR A 1 89 ? -5.206 7.585 -5.026 1.00 92.19 89 THR A CA 1
ATOM 718 C C . THR A 1 89 ? -4.033 6.703 -4.595 1.00 92.19 89 THR A C 1
ATOM 720 O O . THR A 1 89 ? -4.093 5.478 -4.709 1.00 92.19 89 THR A O 1
ATOM 723 N N . LEU A 1 90 ? -3.000 7.303 -4.002 1.00 93.75 90 LEU A N 1
ATOM 724 C CA . LEU A 1 90 ? -1.910 6.614 -3.308 1.00 93.75 90 LEU A CA 1
ATOM 725 C C . LEU A 1 90 ? -1.955 6.907 -1.806 1.00 93.75 90 LEU A C 1
ATOM 727 O O . LEU A 1 90 ? -2.090 8.054 -1.385 1.00 93.75 90 LEU A O 1
ATOM 731 N N . PHE A 1 91 ? -1.791 5.869 -0.991 1.00 93.12 91 PHE A N 1
ATOM 732 C CA . PH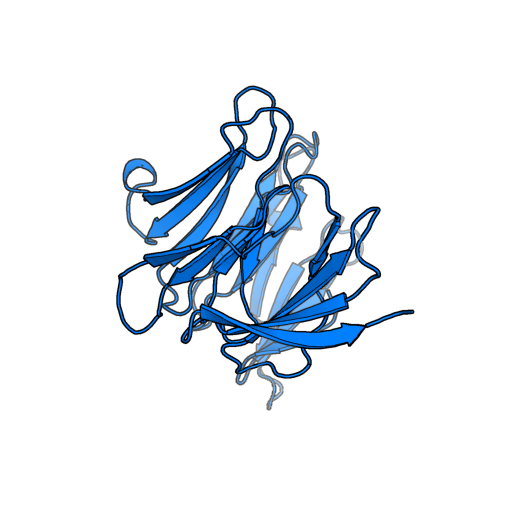E A 1 91 ? -1.615 5.978 0.456 1.00 93.12 91 PHE A CA 1
ATOM 733 C C . PHE A 1 91 ? -0.168 5.719 0.823 1.00 93.12 91 PHE A C 1
ATOM 735 O O . PHE A 1 91 ? 0.414 4.751 0.333 1.00 93.12 91 PHE A O 1
ATOM 742 N N . TYR A 1 92 ? 0.404 6.548 1.691 1.00 93.31 92 TYR A N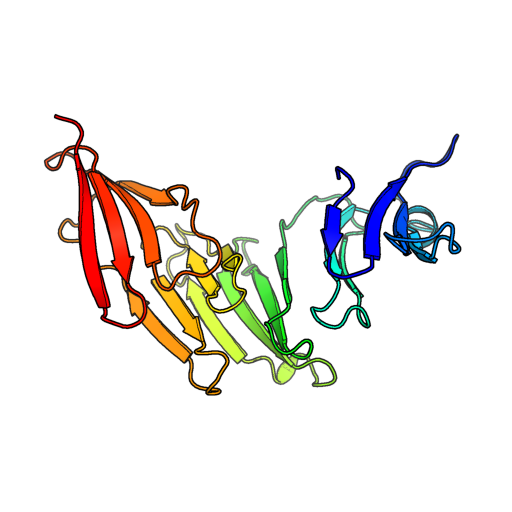 1
ATOM 743 C CA . TYR A 1 92 ? 1.791 6.402 2.129 1.00 93.31 92 TYR A CA 1
ATOM 744 C C . TYR A 1 92 ? 2.010 6.967 3.538 1.00 93.31 92 TYR A C 1
ATOM 746 O O . TYR A 1 92 ? 1.173 7.699 4.072 1.00 93.31 92 TYR A O 1
ATOM 754 N N . VAL A 1 93 ? 3.131 6.588 4.158 1.00 91.38 93 VAL A N 1
ATOM 755 C CA . VAL A 1 93 ? 3.537 7.058 5.492 1.00 91.38 93 VAL A CA 1
ATOM 756 C C . VAL A 1 93 ? 4.735 7.992 5.386 1.00 91.38 93 VAL A C 1
ATOM 758 O O . VAL A 1 93 ? 5.660 7.720 4.623 1.00 91.38 93 VAL A O 1
ATOM 761 N N . THR A 1 94 ? 4.756 9.058 6.188 1.00 91.12 94 THR A N 1
ATOM 762 C CA . THR A 1 94 ? 5.957 9.882 6.386 1.00 91.12 94 THR A CA 1
ATOM 763 C C . THR A 1 94 ? 6.465 9.805 7.823 1.00 91.12 94 THR A C 1
ATOM 765 O O . THR A 1 94 ? 5.653 9.766 8.759 1.00 91.12 94 THR A O 1
ATOM 768 N N . PRO A 1 95 ? 7.792 9.851 8.020 1.00 89.81 95 PRO A N 1
ATOM 769 C CA . PRO A 1 95 ? 8.382 9.958 9.343 1.00 89.81 95 PRO A CA 1
ATOM 770 C C . PRO A 1 95 ? 8.246 11.373 9.934 1.00 89.81 95 PRO A C 1
ATOM 772 O O . PRO A 1 95 ? 7.962 12.337 9.219 1.00 89.81 95 PRO A O 1
ATOM 775 N N . ASP A 1 96 ? 8.472 11.503 11.239 1.00 90.38 96 ASP A N 1
ATOM 776 C CA . ASP A 1 96 ? 8.762 12.777 11.901 1.00 90.38 96 ASP A CA 1
ATOM 777 C C . ASP A 1 96 ? 10.273 13.098 11.918 1.00 90.38 96 ASP A C 1
ATOM 779 O O . ASP A 1 96 ? 11.092 12.435 11.277 1.00 90.38 96 ASP A O 1
ATOM 783 N N . ALA A 1 97 ? 10.652 14.142 12.664 1.00 90.00 97 ALA A N 1
ATOM 784 C CA . ALA A 1 97 ? 12.040 14.580 12.797 1.00 90.00 97 ALA A CA 1
ATOM 785 C C . ALA A 1 97 ? 12.964 13.542 13.467 1.00 90.00 97 ALA A C 1
ATOM 787 O O . ALA A 1 97 ? 14.177 13.615 13.274 1.00 90.00 97 ALA A O 1
ATOM 788 N N . THR A 1 98 ? 12.424 12.584 14.230 1.00 88.25 98 THR A N 1
ATOM 789 C CA . THR A 1 98 ? 13.197 11.501 14.862 1.00 88.25 98 THR A CA 1
ATOM 790 C C . THR A 1 98 ? 13.203 10.223 14.028 1.00 88.25 98 THR A C 1
ATOM 792 O O . THR A 1 98 ? 13.751 9.218 14.473 1.00 88.25 98 THR A O 1
ATOM 795 N N . ARG A 1 99 ? 12.678 10.278 12.793 1.00 85.00 99 ARG A N 1
ATOM 796 C CA . ARG A 1 99 ? 12.576 9.161 11.835 1.00 85.00 99 ARG A CA 1
ATOM 797 C C . ARG A 1 99 ? 11.514 8.116 12.187 1.00 85.00 99 ARG A C 1
ATOM 799 O O . ARG A 1 99 ? 11.416 7.102 11.504 1.00 85.00 99 ARG A O 1
ATOM 806 N N . ARG A 1 100 ? 10.679 8.390 13.185 1.00 87.44 100 ARG A N 1
ATOM 807 C CA . ARG A 1 100 ? 9.559 7.543 13.598 1.00 87.44 100 ARG A CA 1
ATOM 808 C C . ARG A 1 100 ? 8.403 7.710 12.618 1.00 87.44 100 ARG A C 1
ATOM 810 O O . ARG A 1 100 ? 8.061 8.838 12.259 1.00 87.44 100 ARG A O 1
ATOM 817 N N . ARG A 1 101 ? 7.770 6.618 12.180 1.00 89.19 101 ARG A N 1
ATOM 818 C CA . ARG A 1 101 ? 6.584 6.700 11.304 1.00 89.19 101 ARG A CA 1
ATOM 819 C C . ARG A 1 101 ? 5.450 7.447 12.009 1.00 89.19 101 ARG A C 1
ATOM 821 O O . ARG A 1 101 ? 4.945 6.982 13.027 1.00 89.19 101 ARG A O 1
ATOM 828 N N . HIS A 1 102 ? 5.038 8.582 11.446 1.00 90.50 102 HIS A N 1
ATOM 829 C CA . HIS A 1 102 ? 4.230 9.571 12.163 1.00 90.50 102 HIS A CA 1
ATOM 830 C C . HIS A 1 102 ? 2.887 9.880 11.497 1.00 90.50 102 HIS A C 1
ATOM 832 O O . HIS A 1 102 ? 1.872 9.982 12.184 1.00 90.50 102 HIS A O 1
ATOM 838 N N . LYS A 1 103 ? 2.852 10.036 10.168 1.00 92.00 103 LYS A N 1
ATOM 839 C CA . LYS A 1 103 ? 1.641 10.474 9.455 1.00 92.00 103 LYS A CA 1
ATOM 840 C C . LYS A 1 103 ? 1.287 9.557 8.304 1.00 92.00 103 LYS A C 1
ATOM 842 O O . LYS A 1 103 ? 2.170 9.172 7.542 1.00 92.00 103 LYS A O 1
ATOM 847 N N . VAL A 1 104 ? -0.006 9.283 8.155 1.00 91.25 104 VAL A N 1
ATOM 848 C CA . VAL A 1 104 ? -0.578 8.596 6.991 1.00 91.25 104 VAL A CA 1
ATOM 849 C C . VAL A 1 104 ? -1.232 9.625 6.084 1.00 91.25 104 VAL A C 1
ATOM 851 O O . VAL A 1 104 ? -2.038 10.442 6.537 1.00 91.25 104 VAL A O 1
ATOM 854 N N . TRP A 1 105 ? -0.904 9.555 4.802 1.00 93.19 105 TRP A N 1
ATOM 855 C CA . TRP A 1 105 ? -1.325 10.504 3.783 1.00 93.19 105 TRP A CA 1
ATOM 856 C C . TRP A 1 105 ? -2.131 9.831 2.681 1.00 93.19 105 TRP A C 1
ATOM 858 O O . TRP A 1 105 ? -1.980 8.638 2.419 1.00 93.19 105 TRP A O 1
ATOM 868 N N . SER A 1 106 ? -2.961 10.635 2.026 1.00 92.56 106 SER A N 1
ATOM 869 C CA . SER A 1 106 ? -3.651 10.332 0.779 1.00 92.56 106 SER A CA 1
ATOM 870 C C . SER A 1 106 ? -3.188 11.326 -0.281 1.00 92.56 106 SER A C 1
ATOM 872 O O . SER A 1 106 ? -3.409 12.528 -0.130 1.00 92.56 106 SER A O 1
ATOM 874 N N . HIS A 1 107 ? -2.601 10.813 -1.355 1.00 94.38 107 HIS A N 1
ATOM 875 C CA . HIS A 1 107 ? -2.153 11.565 -2.522 1.00 94.38 107 HIS A CA 1
ATOM 876 C 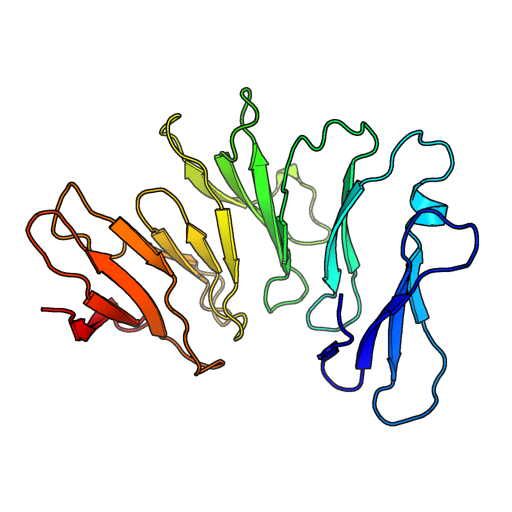C . HIS A 1 107 ? -3.055 11.268 -3.717 1.00 94.38 107 HIS A C 1
ATOM 878 O O . HIS A 1 107 ? -3.335 10.102 -3.991 1.00 94.38 107 HIS A O 1
ATOM 884 N N . LEU A 1 108 ? -3.486 12.304 -4.434 1.00 95.06 108 LEU A N 1
ATOM 885 C CA . LEU A 1 108 ? -4.154 12.159 -5.727 1.00 95.06 108 LEU A CA 1
ATOM 886 C C . LEU A 1 108 ? -3.104 12.263 -6.834 1.00 95.06 108 LEU A C 1
ATOM 888 O O . LEU A 1 108 ? -2.450 13.298 -6.964 1.00 95.06 108 LEU A O 1
ATOM 892 N N . VAL A 1 109 ? -2.958 11.217 -7.644 1.00 94.81 109 VAL A N 1
ATOM 893 C CA . VAL A 1 109 ? -1.974 11.175 -8.730 1.00 94.81 109 VAL A CA 1
ATOM 894 C C . VAL A 1 109 ? -2.198 12.335 -9.699 1.00 94.81 109 VAL A C 1
ATOM 896 O O . VAL A 1 109 ? -3.303 12.574 -10.180 1.00 94.81 109 VAL A O 1
ATOM 899 N N . GLY A 1 110 ? -1.121 13.069 -9.980 1.00 95.50 110 GLY A N 1
ATOM 900 C CA . GLY A 1 110 ? -1.134 14.266 -10.825 1.00 95.50 110 GLY A CA 1
ATOM 901 C C . GLY A 1 110 ? -1.351 15.578 -10.062 1.00 95.50 110 GLY A C 1
ATOM 902 O O . GLY A 1 110 ? -1.062 16.642 -10.611 1.00 95.50 110 GLY A O 1
ATOM 903 N N . ALA A 1 111 ? -1.789 15.535 -8.800 1.00 97.31 111 ALA A N 1
ATOM 904 C CA . ALA A 1 111 ? -1.803 16.707 -7.927 1.00 97.31 111 ALA A CA 1
ATOM 905 C C . ALA A 1 111 ? -0.396 16.984 -7.353 1.00 97.31 111 ALA A C 1
ATOM 907 O O . ALA A 1 111 ? 0.424 16.070 -7.244 1.00 97.31 111 ALA A O 1
ATOM 908 N N . PRO A 1 112 ? -0.070 18.232 -6.966 1.00 98.00 112 PRO A N 1
ATOM 909 C CA . PRO A 1 112 ? 1.156 18.496 -6.220 1.00 98.00 112 PRO A CA 1
ATOM 910 C C . PRO A 1 112 ? 1.088 17.852 -4.829 1.00 98.00 112 PRO A C 1
ATOM 912 O O . PRO A 1 112 ? 0.043 17.889 -4.188 1.00 98.00 112 PRO A O 1
ATOM 915 N N . GLN A 1 113 ? 2.221 17.361 -4.314 1.00 95.88 113 GLN A N 1
ATOM 916 C CA . GLN A 1 113 ? 2.305 16.744 -2.977 1.00 95.88 113 GLN A CA 1
ATOM 917 C C . GLN A 1 113 ? 1.805 17.668 -1.847 1.00 95.88 113 GLN A C 1
ATOM 919 O O . GLN A 1 113 ? 1.318 17.220 -0.815 1.00 95.88 113 GLN A O 1
ATOM 924 N N . SER A 1 114 ? 1.888 18.989 -2.027 1.00 97.25 114 SER A N 1
ATOM 925 C CA . SER A 1 114 ? 1.349 19.958 -1.064 1.00 97.25 114 SER A CA 1
ATOM 926 C C . SER A 1 114 ? -0.180 19.922 -0.929 1.00 97.25 114 SER A C 1
ATOM 928 O O . SER A 1 114 ? -0.706 20.502 0.019 1.00 97.25 114 SER A O 1
ATOM 930 N N . ALA A 1 115 ? -0.888 19.268 -1.854 1.00 97.06 115 ALA A N 1
ATOM 931 C CA . ALA A 1 115 ? -2.330 19.042 -1.800 1.00 97.06 115 ALA A CA 1
ATOM 932 C C . ALA A 1 115 ? -2.709 17.725 -1.095 1.00 97.06 115 ALA A C 1
ATOM 934 O O . ALA A 1 115 ? -3.897 17.405 -0.997 1.00 97.06 115 ALA A O 1
ATOM 935 N N . ASP A 1 116 ? -1.729 16.961 -0.605 1.00 95.62 116 ASP A N 1
ATOM 936 C CA . ASP A 1 116 ? -1.980 15.666 0.015 1.00 95.62 116 ASP A CA 1
ATOM 937 C C . ASP A 1 116 ? -2.775 15.818 1.313 1.00 95.62 116 ASP A C 1
ATOM 939 O O . ASP A 1 116 ? -2.521 16.682 2.156 1.00 95.62 116 ASP A O 1
ATOM 943 N N . THR A 1 117 ? -3.763 14.944 1.489 1.00 92.19 117 THR A N 1
ATOM 944 C CA . THR A 1 117 ? -4.640 14.959 2.662 1.00 92.19 117 THR A CA 1
ATOM 945 C C . THR A 1 117 ? -4.062 14.071 3.757 1.00 92.19 117 THR A C 1
ATOM 947 O O . THR A 1 117 ? -3.826 12.882 3.541 1.00 92.19 117 THR A O 1
ATOM 950 N N . THR A 1 118 ? -3.872 14.614 4.960 1.00 92.38 118 THR A N 1
ATOM 951 C CA . THR A 1 118 ? -3.505 13.813 6.136 1.00 92.38 118 THR A CA 1
ATOM 952 C C . THR A 1 118 ? -4.711 12.997 6.608 1.00 92.38 118 THR A C 1
ATOM 954 O O . THR A 1 118 ? -5.743 13.560 6.970 1.00 92.38 118 THR A O 1
ATOM 957 N N . LEU A 1 119 ? -4.576 11.670 6.642 1.00 87.19 119 LEU A N 1
ATOM 958 C CA . LEU A 1 119 ? -5.604 10.753 7.149 1.00 87.19 119 LEU A CA 1
ATOM 959 C C . LEU A 1 119 ? -5.471 10.531 8.662 1.00 87.19 119 LEU A C 1
ATOM 961 O O . LEU A 1 119 ? -6.471 10.426 9.382 1.00 87.19 119 LEU A O 1
ATOM 965 N N . PHE A 1 120 ? -4.234 10.457 9.155 1.00 86.62 120 PHE A N 1
ATOM 966 C CA . PHE A 1 120 ? -3.935 10.249 10.569 1.00 86.62 120 PHE A CA 1
ATOM 967 C C . PHE A 1 120 ? -2.544 10.768 10.948 1.00 86.62 120 PHE A C 1
ATOM 969 O O . PHE A 1 120 ? -1.625 10.735 10.128 1.00 86.62 120 PHE A O 1
ATOM 976 N N . THR A 1 121 ? -2.407 11.172 12.211 1.00 90.12 121 THR A N 1
ATOM 977 C CA . THR A 1 121 ? -1.161 11.597 12.857 1.00 90.12 121 THR A CA 1
ATOM 978 C C . THR A 1 121 ? -1.033 10.867 14.198 1.00 90.12 121 THR A C 1
ATOM 980 O O . THR A 1 121 ? -1.983 10.894 14.980 1.00 90.12 121 THR A O 1
ATOM 983 N N . GLU A 1 122 ? 0.109 10.220 14.453 1.00 88.38 122 GLU A N 1
ATOM 984 C CA . GLU A 1 122 ? 0.455 9.627 15.756 1.00 88.38 122 GLU A CA 1
ATOM 985 C C . GLU A 1 122 ? 1.245 10.626 16.612 1.00 88.38 122 GLU A C 1
ATOM 987 O O . GLU A 1 122 ? 2.481 10.680 16.569 1.00 88.38 122 GLU A O 1
ATOM 992 N N . ASP A 1 123 ? 0.519 11.446 17.367 1.00 87.62 123 ASP A N 1
ATOM 993 C CA . ASP A 1 123 ? 1.106 12.515 18.176 1.00 87.62 123 ASP A CA 1
ATOM 994 C C . ASP A 1 123 ? 1.876 11.989 19.404 1.00 87.62 123 ASP A C 1
ATOM 996 O O . ASP A 1 123 ? 2.729 12.702 19.938 1.00 87.62 123 ASP A O 1
ATOM 1000 N N . ASP A 1 124 ? 1.627 10.750 19.851 1.00 84.56 124 ASP A N 1
ATOM 1001 C CA . ASP A 1 124 ? 2.382 10.150 20.951 1.00 84.56 124 ASP A CA 1
ATOM 1002 C C . ASP A 1 124 ? 3.706 9.568 20.437 1.00 84.56 124 ASP A C 1
ATOM 1004 O O . ASP A 1 124 ? 3.756 8.556 19.733 1.00 84.56 124 ASP A O 1
ATOM 1008 N N . GLY A 1 125 ? 4.805 10.221 20.825 1.00 84.75 125 GLY A N 1
ATOM 1009 C CA . GLY A 1 125 ? 6.170 9.879 20.425 1.00 84.75 125 GLY A CA 1
ATOM 1010 C C . GLY A 1 125 ? 6.639 8.469 20.803 1.00 84.75 125 GLY A C 1
ATOM 1011 O O . GLY A 1 125 ? 7.691 8.051 20.322 1.00 84.75 125 GLY A O 1
ATOM 1012 N N . LEU A 1 126 ? 5.894 7.733 21.634 1.00 82.00 126 LEU A N 1
ATOM 1013 C CA . LEU A 1 126 ? 6.186 6.338 21.974 1.00 82.00 126 LEU A CA 1
ATOM 1014 C C . LEU A 1 126 ? 5.724 5.336 20.907 1.00 82.00 126 LEU A C 1
ATOM 1016 O O . LEU A 1 126 ? 6.111 4.168 20.969 1.00 82.00 126 LEU A O 1
ATOM 1020 N N . PHE A 1 127 ? 4.908 5.761 19.940 1.00 82.38 127 PHE A N 1
ATOM 1021 C CA . PHE A 1 127 ? 4.237 4.853 19.010 1.00 82.38 127 PHE A CA 1
ATOM 1022 C C . PHE A 1 127 ? 4.531 5.159 17.553 1.00 82.38 127 PHE A C 1
ATOM 1024 O O . PHE A 1 127 ? 4.823 6.283 17.190 1.00 82.38 127 PHE A O 1
ATOM 1031 N N . GLU A 1 128 ? 4.438 4.161 16.685 1.00 85.88 128 GLU A N 1
ATOM 1032 C CA . GLU A 1 128 ? 4.546 4.360 15.242 1.00 85.88 128 GLU A CA 1
ATOM 1033 C C . GLU A 1 128 ? 3.209 4.115 14.566 1.00 85.88 128 GLU A C 1
ATOM 1035 O O . GLU A 1 128 ? 2.450 3.238 14.986 1.00 85.88 128 GLU A O 1
ATOM 1040 N N . VAL A 1 129 ? 2.959 4.832 13.470 1.00 86.38 129 VAL A N 1
ATOM 1041 C CA . VAL A 1 129 ? 1.840 4.514 12.587 1.00 86.38 129 VAL A CA 1
ATOM 1042 C C . VAL A 1 129 ? 2.269 3.639 11.414 1.00 86.38 129 VAL A C 1
ATOM 1044 O O . VAL A 1 129 ? 3.288 3.855 10.762 1.00 86.38 129 VAL A O 1
ATOM 1047 N N . SER A 1 130 ? 1.433 2.667 11.084 1.00 84.50 130 SER A N 1
ATOM 1048 C CA . SER A 1 130 ? 1.467 1.956 9.808 1.00 84.50 130 SER A CA 1
ATOM 1049 C C . SER A 1 130 ? 0.050 1.813 9.262 1.00 84.50 130 SER A C 1
ATOM 1051 O O . SER A 1 130 ? -0.916 2.230 9.898 1.00 84.50 130 SER A O 1
ATOM 1053 N N . PHE A 1 131 ? -0.102 1.241 8.073 1.00 85.56 131 PHE A N 1
ATOM 1054 C CA . PHE A 1 131 ? -1.418 0.887 7.562 1.00 85.56 131 PHE A CA 1
ATOM 1055 C C . PHE A 1 131 ? -1.353 -0.389 6.730 1.00 85.56 131 PHE A C 1
ATOM 1057 O O . PHE A 1 131 ? -0.305 -0.763 6.204 1.00 85.56 131 PHE A O 1
ATOM 1064 N N . LEU A 1 132 ? -2.503 -1.034 6.580 1.00 82.06 132 LEU A N 1
ATOM 1065 C CA . LEU A 1 132 ? -2.724 -2.146 5.667 1.00 82.06 132 LEU A CA 1
ATOM 1066 C C . LEU A 1 132 ? -3.974 -1.885 4.832 1.00 82.06 132 LEU A C 1
ATOM 1068 O O . LEU A 1 132 ? -4.880 -1.161 5.241 1.00 82.06 132 LEU A O 1
ATOM 1072 N N . LYS A 1 133 ? -4.032 -2.486 3.646 1.00 83.56 133 LYS A N 1
ATOM 1073 C CA . LYS A 1 133 ? -5.209 -2.439 2.778 1.00 83.56 133 LYS A CA 1
ATOM 1074 C C . LYS A 1 133 ? -5.886 -3.800 2.803 1.00 83.56 133 LYS A C 1
ATOM 1076 O O . LYS A 1 133 ? -5.201 -4.813 2.665 1.00 83.56 133 LYS A O 1
ATOM 1081 N N . SER A 1 134 ? -7.210 -3.831 2.950 1.00 80.00 134 SER A N 1
ATOM 1082 C CA . SER A 1 134 ? -7.958 -5.082 2.827 1.00 80.00 134 SER A CA 1
ATOM 1083 C C . SER A 1 134 ? -7.761 -5.681 1.436 1.00 80.00 134 SER A C 1
ATOM 1085 O O . SER A 1 134 ? -7.557 -4.965 0.449 1.00 80.00 134 SER A O 1
ATOM 1087 N N . SER A 1 135 ? -7.858 -7.002 1.332 1.00 78.75 135 SER A N 1
ATOM 1088 C CA . SER A 1 135 ? -7.749 -7.695 0.047 1.00 78.75 135 SER A CA 1
ATOM 1089 C C . SER A 1 135 ? -8.851 -7.288 -0.936 1.00 78.75 135 SER A C 1
ATOM 1091 O O . SER A 1 135 ? -8.580 -7.138 -2.123 1.00 78.75 135 SER A O 1
ATOM 1093 N N . SER A 1 136 ? -10.054 -6.975 -0.443 1.00 76.06 136 SER A N 1
ATOM 1094 C CA . SER A 1 136 ? -11.129 -6.353 -1.233 1.00 76.06 136 SER A CA 1
ATOM 1095 C C . SER A 1 136 ? -10.808 -4.944 -1.752 1.00 76.06 136 SER A C 1
ATOM 1097 O O . SER A 1 136 ? -11.549 -4.409 -2.575 1.00 76.06 136 SER A O 1
ATOM 1099 N N . GLY A 1 137 ? -9.763 -4.292 -1.231 1.00 77.75 137 GLY A N 1
ATOM 1100 C CA . GLY A 1 137 ? -9.418 -2.900 -1.524 1.00 77.75 137 GLY A CA 1
ATOM 1101 C C . GLY A 1 137 ? -10.400 -1.869 -0.960 1.00 77.75 137 GLY A C 1
ATOM 1102 O O . GLY A 1 137 ? -10.204 -0.676 -1.177 1.00 77.75 137 GLY A O 1
ATOM 1103 N N . ARG A 1 138 ? -11.447 -2.309 -0.249 1.00 76.50 138 ARG A N 1
ATOM 1104 C CA . ARG A 1 138 ? -12.491 -1.443 0.318 1.00 76.50 138 ARG A CA 1
ATOM 1105 C C . ARG A 1 138 ? -12.062 -0.723 1.592 1.00 76.50 138 ARG A C 1
ATOM 1107 O O . ARG A 1 138 ? -12.665 0.285 1.930 1.00 76.50 138 ARG A O 1
ATOM 1114 N N . PHE A 1 139 ? -11.071 -1.241 2.313 1.00 77.06 139 PHE A N 1
ATOM 1115 C CA . PHE A 1 139 ? -10.691 -0.720 3.624 1.00 77.06 139 PHE A CA 1
ATOM 1116 C C . PHE A 1 139 ? -9.193 -0.453 3.698 1.00 77.06 139 PHE A C 1
ATOM 1118 O O . PHE A 1 139 ? -8.385 -1.227 3.181 1.00 77.06 139 PHE A O 1
ATOM 1125 N N . LEU A 1 140 ? -8.839 0.635 4.378 1.00 80.94 140 LEU A N 1
ATOM 1126 C CA . LEU A 1 140 ? -7.470 1.002 4.715 1.00 80.94 140 LEU A CA 1
ATOM 1127 C C . LEU A 1 140 ? -7.375 1.041 6.239 1.00 80.94 140 LEU A C 1
ATOM 1129 O O . LEU A 1 140 ? -7.805 2.006 6.851 1.00 80.94 140 LEU A O 1
ATOM 1133 N N . VAL A 1 141 ? -6.848 0.002 6.872 1.00 80.12 141 VAL A N 1
ATOM 1134 C CA . VAL A 1 141 ? -6.757 -0.058 8.337 1.00 80.12 141 VAL A CA 1
ATOM 1135 C C . VAL A 1 141 ? -5.461 0.619 8.775 1.00 80.12 141 VAL A C 1
ATOM 1137 O O . VAL A 1 141 ? -4.396 0.243 8.291 1.00 80.12 141 VAL A O 1
ATOM 1140 N N . ILE A 1 142 ? -5.545 1.619 9.657 1.00 83.12 142 ILE A N 1
ATOM 1141 C CA . ILE A 1 142 ? -4.383 2.351 10.177 1.00 83.12 142 ILE A CA 1
ATOM 1142 C C . ILE A 1 142 ? -4.047 1.812 11.569 1.00 83.12 142 ILE A C 1
ATOM 1144 O O . ILE A 1 142 ? -4.865 1.815 12.487 1.00 83.12 142 ILE A O 1
ATOM 1148 N N . ASN A 1 143 ? -2.817 1.348 11.734 1.00 78.81 143 ASN A N 1
ATOM 1149 C CA . ASN A 1 143 ? -2.376 0.661 12.935 1.00 78.81 143 ASN A CA 1
ATOM 1150 C C . ASN A 1 143 ? -1.449 1.569 13.738 1.00 78.81 143 ASN A C 1
ATOM 1152 O O . ASN A 1 143 ? -0.438 2.041 13.217 1.00 78.81 143 ASN A O 1
ATOM 1156 N N . THR A 1 144 ? -1.781 1.744 15.013 1.00 77.62 144 THR A N 1
ATOM 1157 C CA . THR A 1 144 ? -0.890 2.247 16.066 1.00 77.62 144 THR A CA 1
ATOM 1158 C C . THR A 1 144 ? -1.046 1.334 17.288 1.00 77.62 144 THR A C 1
ATOM 1160 O O . THR A 1 144 ? -1.770 0.337 17.219 1.00 77.62 144 THR A O 1
ATOM 1163 N N . CYS A 1 145 ? -0.411 1.643 18.422 1.00 61.91 145 CYS A N 1
ATOM 1164 C CA . CYS A 1 145 ? -0.617 0.899 19.675 1.00 61.91 145 CYS A CA 1
ATOM 1165 C C . CYS A 1 145 ? -2.074 0.836 20.152 1.00 61.91 145 CYS A C 1
ATOM 1167 O O . CYS A 1 145 ? -2.420 -0.018 20.964 1.00 61.91 145 CYS A O 1
ATOM 1169 N N . SER A 1 146 ? -2.929 1.730 19.647 1.00 55.62 146 SER A N 1
ATOM 1170 C CA . SER A 1 146 ? -4.369 1.674 19.819 1.00 55.62 146 SER A CA 1
ATOM 1171 C C . SER A 1 146 ? -5.014 1.725 18.439 1.00 55.62 146 SER A C 1
ATOM 1173 O O . SER A 1 146 ? -5.007 2.746 17.763 1.00 55.62 146 SER A O 1
ATOM 1175 N N . PHE A 1 147 ? -5.529 0.583 17.980 1.00 59.84 147 PHE A N 1
ATOM 1176 C CA . PHE A 1 147 ? -6.028 0.448 16.612 1.00 59.84 147 PHE A CA 1
ATOM 1177 C C . PHE A 1 147 ? -7.101 1.490 16.274 1.00 59.84 147 PHE A C 1
ATOM 1179 O O . PHE A 1 147 ? -8.110 1.642 16.975 1.00 59.84 147 PHE A O 1
ATOM 1186 N N . LEU A 1 148 ? -6.914 2.140 15.128 1.00 55.75 148 LEU A N 1
ATOM 1187 C CA . LEU A 1 148 ? -7.902 2.994 14.493 1.00 55.75 148 LEU A CA 1
ATOM 1188 C C . LEU A 1 148 ? -8.249 2.400 13.130 1.00 55.75 148 LEU A C 1
ATOM 1190 O O . LEU A 1 148 ? -7.492 2.453 12.167 1.00 55.75 148 LEU A O 1
ATOM 1194 N N . ALA A 1 149 ? -9.446 1.844 13.032 1.00 55.47 149 ALA A N 1
ATOM 1195 C CA . ALA A 1 149 ? -9.994 1.428 11.761 1.00 55.47 149 ALA A CA 1
ATOM 1196 C C . ALA A 1 149 ? -10.341 2.665 10.922 1.00 55.47 149 ALA A C 1
ATOM 1198 O O . ALA A 1 149 ? -11.167 3.492 11.312 1.00 55.47 149 ALA A O 1
ATOM 1199 N N . TYR A 1 150 ? -9.732 2.777 9.746 1.00 55.84 150 TYR A N 1
ATOM 1200 C CA . TYR A 1 150 ? -10.152 3.733 8.736 1.00 55.84 150 TYR A CA 1
ATOM 1201 C C . TYR A 1 150 ? -10.870 2.989 7.619 1.00 55.84 150 TYR A C 1
ATOM 1203 O O . TYR A 1 150 ? -10.478 1.915 7.164 1.00 55.84 150 TYR A O 1
ATOM 1211 N N . THR A 1 151 ? -11.981 3.552 7.181 1.00 53.00 151 THR A N 1
ATOM 1212 C CA . THR A 1 151 ? -12.754 2.996 6.082 1.00 53.00 151 THR A CA 1
ATOM 1213 C C . THR A 1 151 ? -13.084 4.151 5.156 1.00 53.00 151 THR A C 1
ATOM 1215 O O . THR A 1 151 ? -13.746 5.103 5.548 1.00 53.00 151 THR A O 1
ATOM 1218 N N . LYS A 1 152 ? -12.553 4.135 3.936 1.00 53.97 152 LYS A N 1
ATOM 1219 C CA . LYS A 1 152 ? -13.126 4.939 2.857 1.00 53.97 152 LYS A CA 1
ATOM 1220 C C . LYS A 1 152 ? -14.140 4.015 2.221 1.00 53.97 152 LYS A C 1
ATOM 1222 O O . LYS A 1 152 ? -13.736 3.005 1.651 1.00 53.97 152 LYS A O 1
ATOM 1227 N N . ASP A 1 153 ? -15.433 4.299 2.346 1.00 51.47 153 ASP A N 1
ATOM 1228 C CA . ASP A 1 153 ? -16.369 3.602 1.470 1.00 51.47 153 ASP A CA 1
ATOM 1229 C C . ASP A 1 153 ? -15.966 3.983 0.045 1.00 51.47 153 ASP A C 1
ATOM 1231 O O . ASP A 1 153 ? -16.081 5.133 -0.345 1.00 51.47 153 ASP A O 1
ATOM 1235 N N . THR A 1 154 ? -15.413 3.065 -0.742 1.00 46.03 154 THR A N 1
ATOM 1236 C CA . THR A 1 154 ? -14.906 3.416 -2.077 1.00 46.03 154 THR A CA 1
ATOM 1237 C C . THR A 1 154 ? -16.009 3.918 -3.016 1.00 46.03 154 THR A C 1
ATOM 1239 O O . THR A 1 154 ? -15.693 4.441 -4.076 1.00 46.03 154 THR A O 1
ATOM 1242 N N . ASN A 1 155 ? -17.286 3.774 -2.641 1.00 47.84 155 ASN A N 1
ATOM 1243 C CA . ASN A 1 155 ? -18.427 4.313 -3.380 1.00 47.84 155 ASN A CA 1
ATOM 1244 C C . ASN A 1 155 ? -18.771 5.765 -3.002 1.00 47.84 155 ASN A C 1
ATOM 1246 O O . ASN A 1 155 ? -19.634 6.367 -3.637 1.00 47.84 155 ASN A O 1
ATOM 1250 N N . ASN A 1 156 ? -18.142 6.330 -1.968 1.00 47.75 156 ASN A N 1
ATOM 1251 C CA . ASN A 1 156 ? -18.388 7.691 -1.516 1.00 47.75 156 ASN A CA 1
ATOM 1252 C C . ASN A 1 156 ? -17.089 8.296 -0.969 1.00 47.75 156 ASN A C 1
ATOM 1254 O O . ASN A 1 156 ? -16.466 7.734 -0.081 1.00 47.75 156 ASN A O 1
ATOM 1258 N N . SER A 1 157 ? -16.668 9.468 -1.439 1.00 52.59 157 SER A N 1
ATOM 1259 C CA . SER A 1 157 ? -15.382 10.102 -1.078 1.00 52.59 157 SER A CA 1
ATOM 1260 C C . SER A 1 157 ? -15.203 10.452 0.416 1.00 52.59 157 SER A C 1
ATOM 1262 O O . SER A 1 157 ? -14.247 11.134 0.781 1.00 52.59 157 SER A O 1
ATOM 1264 N N . THR A 1 158 ? -16.112 10.008 1.285 1.00 60.53 158 THR A N 1
ATOM 1265 C CA . THR A 1 158 ? -16.117 10.240 2.725 1.00 60.53 158 THR A CA 1
ATOM 1266 C C . THR A 1 158 ? -15.332 9.153 3.456 1.00 60.53 158 THR A C 1
ATOM 1268 O O . THR A 1 158 ? -15.590 7.956 3.327 1.00 60.53 158 THR A O 1
ATOM 1271 N N . TRP A 1 159 ? -14.379 9.593 4.270 1.00 64.38 159 TRP A N 1
ATOM 1272 C CA . TRP A 1 159 ? -13.644 8.743 5.195 1.00 64.38 159 TRP A CA 1
ATOM 1273 C C . TRP A 1 159 ? -14.444 8.557 6.484 1.00 64.38 159 TRP A C 1
ATOM 1275 O O . TRP A 1 159 ? -14.746 9.523 7.183 1.00 64.38 159 TRP A O 1
ATOM 1285 N N . HIS A 1 160 ? -14.743 7.312 6.830 1.00 65.94 160 HIS A N 1
ATOM 1286 C CA . HIS A 1 160 ? -15.294 6.924 8.118 1.00 65.94 160 HIS A CA 1
ATOM 1287 C C . HIS A 1 160 ? -14.166 6.393 9.003 1.00 65.94 160 HIS A C 1
ATOM 1289 O O . HIS A 1 160 ? -13.561 5.351 8.736 1.00 65.94 160 HIS A O 1
ATOM 1295 N N . LYS A 1 161 ? -13.876 7.147 10.063 1.00 70.44 161 LYS A N 1
ATOM 1296 C CA . LYS A 1 161 ? -12.917 6.777 11.101 1.00 70.44 161 LYS A CA 1
ATOM 1297 C C . LYS A 1 161 ? -13.672 6.125 12.252 1.00 70.44 161 LYS A C 1
ATOM 1299 O O . LYS A 1 161 ? -14.493 6.790 12.883 1.00 70.44 161 LYS A O 1
ATOM 1304 N N . THR A 1 162 ? -13.338 4.880 12.571 1.00 71.81 162 THR A N 1
ATOM 1305 C CA . THR A 1 162 ? -13.849 4.208 13.767 1.00 71.81 162 THR A CA 1
ATOM 1306 C C . THR A 1 162 ? -12.695 3.732 14.631 1.00 71.81 162 THR A C 1
ATOM 1308 O O . THR A 1 162 ? -11.776 3.054 14.181 1.00 71.81 162 THR A O 1
ATOM 1311 N N . ARG A 1 163 ? -12.735 4.074 15.917 1.00 74.94 163 ARG A N 1
ATOM 1312 C CA . ARG A 1 163 ? -11.843 3.458 16.897 1.00 74.94 163 ARG A CA 1
ATOM 1313 C C . ARG A 1 163 ? -12.442 2.127 17.318 1.00 74.94 163 ARG A C 1
ATOM 1315 O O . ARG A 1 163 ? -13.610 2.090 17.702 1.00 74.94 163 ARG A O 1
ATOM 1322 N N . LEU A 1 164 ? -11.654 1.055 17.250 1.00 77.75 164 LEU A N 1
ATOM 1323 C CA . LEU A 1 164 ? -12.110 -0.230 17.768 1.00 77.75 164 LEU A CA 1
ATOM 1324 C C . LEU A 1 164 ? -12.337 -0.102 19.286 1.00 77.75 164 LEU A C 1
ATOM 1326 O O . LEU A 1 164 ? -11.513 0.515 19.970 1.00 77.75 164 LEU A O 1
ATOM 1330 N N . PRO A 1 165 ? -13.448 -0.632 19.823 1.00 71.81 165 PRO A N 1
ATOM 1331 C CA . PRO A 1 165 ? -13.738 -0.537 21.246 1.00 71.81 165 PRO A CA 1
ATOM 1332 C C . PRO A 1 165 ? -12.730 -1.380 22.034 1.00 71.81 165 PRO A C 1
ATOM 1334 O O . PRO A 1 165 ? -12.654 -2.592 21.849 1.00 71.81 165 PRO A O 1
ATOM 1337 N N . MET A 1 166 ? -11.969 -0.732 22.917 1.00 81.69 166 MET A N 1
ATOM 1338 C CA . MET A 1 166 ? -11.017 -1.386 23.818 1.00 81.69 166 MET A CA 1
ATOM 1339 C C . MET A 1 166 ? -11.525 -1.194 25.249 1.00 81.69 166 MET A C 1
ATOM 1341 O O . MET A 1 166 ? -11.437 -0.078 25.765 1.00 81.69 166 MET A O 1
ATOM 1345 N N . PRO A 1 167 ? -12.136 -2.224 25.863 1.00 80.88 167 PRO A N 1
ATOM 1346 C CA . PRO A 1 167 ? -12.799 -2.082 27.159 1.00 80.88 167 PRO A CA 1
ATOM 1347 C C . PRO A 1 167 ? -11.812 -1.876 28.316 1.00 80.88 167 PRO A C 1
ATOM 1349 O O . PRO A 1 167 ? -12.188 -1.324 29.347 1.00 80.88 167 PRO A O 1
ATOM 1352 N N . GLU A 1 168 ? -10.554 -2.286 28.143 1.00 84.12 168 GLU A N 1
ATOM 1353 C CA . GLU A 1 168 ? -9.503 -2.184 29.157 1.00 84.12 168 GLU A CA 1
ATOM 1354 C C . GLU A 1 168 ? -8.390 -1.234 28.701 1.00 84.12 168 GLU A C 1
ATOM 1356 O O . GLU A 1 168 ? -8.085 -1.138 27.514 1.00 84.12 168 GLU A O 1
ATOM 1361 N N . ALA A 1 169 ? -7.768 -0.531 29.653 1.00 81.88 169 ALA A N 1
ATOM 1362 C CA . ALA A 1 169 ? -6.711 0.444 29.369 1.00 81.88 169 ALA A CA 1
ATOM 1363 C C . ALA A 1 169 ? -5.364 -0.202 28.997 1.00 81.88 169 ALA A C 1
ATOM 1365 O O . ALA A 1 169 ? -4.550 0.427 28.326 1.00 81.88 169 ALA A O 1
ATOM 1366 N N . ILE A 1 170 ? -5.130 -1.444 29.432 1.00 84.44 170 ILE A N 1
ATOM 1367 C CA . ILE A 1 170 ? -3.918 -2.219 29.153 1.00 84.44 170 ILE A CA 1
ATOM 1368 C C . ILE A 1 170 ? -4.351 -3.521 28.494 1.00 84.44 170 ILE A C 1
ATOM 1370 O O . ILE A 1 170 ? -5.079 -4.311 29.091 1.00 84.44 170 ILE A O 1
ATOM 1374 N N . TYR A 1 171 ? -3.911 -3.734 27.263 1.00 86.31 171 TYR A N 1
ATOM 1375 C CA . TYR A 1 171 ? -4.283 -4.890 26.462 1.00 86.31 171 TYR A CA 1
ATOM 1376 C C . TYR A 1 171 ? -3.202 -5.184 25.423 1.00 86.31 171 TYR A C 1
ATOM 1378 O O . TYR A 1 171 ? -2.307 -4.378 25.167 1.00 86.31 171 TYR A O 1
ATOM 1386 N N . THR A 1 172 ? -3.303 -6.354 24.813 1.00 83.69 172 THR A N 1
ATOM 1387 C CA . THR A 1 172 ? -2.576 -6.737 23.609 1.00 83.69 172 THR A CA 1
ATOM 1388 C C . THR A 1 172 ? -3.586 -6.932 22.492 1.00 83.69 172 THR A C 1
ATOM 1390 O O . THR A 1 172 ? -4.659 -7.501 22.703 1.00 83.69 172 THR A O 1
ATOM 1393 N N . LEU A 1 173 ? -3.241 -6.432 21.311 1.00 82.50 173 LEU A N 1
ATOM 1394 C CA . LEU A 1 173 ? -4.075 -6.472 20.124 1.00 82.50 173 LEU A CA 1
ATOM 1395 C C . LEU A 1 173 ? -3.217 -6.853 18.921 1.00 82.50 173 LEU A C 1
ATOM 1397 O O . LEU A 1 173 ? -2.152 -6.275 18.729 1.00 82.50 173 LEU A O 1
ATOM 1401 N N . ASP A 1 174 ? -3.696 -7.794 18.116 1.00 81.00 174 ASP A N 1
ATOM 1402 C CA . ASP A 1 174 ? -3.021 -8.225 16.888 1.00 81.00 174 ASP A CA 1
ATOM 1403 C C . ASP A 1 174 ? -4.038 -8.442 15.761 1.00 81.00 174 ASP A C 1
ATOM 1405 O O . ASP A 1 174 ? -5.208 -8.730 16.022 1.00 81.00 174 ASP A O 1
ATOM 1409 N N . THR A 1 175 ? -3.604 -8.316 14.509 1.00 80.81 175 THR A N 1
ATOM 1410 C CA . THR A 1 175 ? -4.401 -8.698 13.335 1.00 80.81 175 THR A CA 1
ATOM 1411 C C . THR A 1 175 ? -4.606 -10.213 13.319 1.00 80.81 175 THR A C 1
ATOM 1413 O O . THR A 1 175 ? -3.647 -10.970 13.442 1.00 80.81 175 THR A O 1
ATOM 1416 N N . ALA A 1 176 ? -5.841 -10.679 13.130 1.00 81.50 176 ALA A N 1
ATOM 1417 C CA . ALA A 1 176 ? -6.118 -12.096 12.907 1.00 81.50 176 ALA A CA 1
ATOM 1418 C C . ALA A 1 176 ? -6.342 -12.370 11.413 1.00 81.50 176 ALA A C 1
ATOM 1420 O O . ALA A 1 176 ? -6.793 -11.497 10.667 1.00 81.50 176 ALA A O 1
ATOM 1421 N N . ALA A 1 177 ? -6.018 -13.588 10.973 1.00 77.06 177 ALA A N 1
ATOM 1422 C CA . ALA A 1 177 ? -6.276 -14.013 9.603 1.00 77.06 177 ALA A CA 1
ATOM 1423 C C . ALA A 1 177 ? -7.784 -14.012 9.319 1.00 77.06 177 ALA A C 1
ATOM 1425 O O . ALA A 1 177 ? -8.575 -14.429 10.160 1.00 77.06 177 ALA A O 1
ATOM 1426 N N . ASN A 1 178 ? -8.162 -13.562 8.126 1.00 76.19 178 ASN A N 1
ATOM 1427 C CA . ASN A 1 178 ? -9.527 -13.647 7.632 1.00 76.19 178 ASN A CA 1
ATOM 1428 C C . ASN A 1 178 ? -9.499 -14.283 6.239 1.00 76.19 178 ASN A C 1
ATOM 1430 O O . ASN A 1 178 ? -8.980 -13.681 5.297 1.00 76.19 178 ASN A O 1
ATOM 1434 N N . ASP A 1 179 ? -10.037 -15.498 6.131 1.00 74.69 179 ASP A N 1
ATOM 1435 C CA . ASP A 1 179 ? -10.044 -16.275 4.886 1.00 74.69 179 ASP A CA 1
ATOM 1436 C C . ASP A 1 179 ? -11.061 -15.730 3.864 1.00 74.69 179 ASP A C 1
ATOM 1438 O O . ASP A 1 179 ? -10.999 -16.053 2.675 1.00 74.69 179 ASP A O 1
ATOM 1442 N N . GLU A 1 180 ? -11.991 -14.868 4.295 1.00 75.44 180 GLU A N 1
ATOM 1443 C CA . GLU A 1 180 ? -12.952 -14.220 3.410 1.00 75.44 180 GLU A CA 1
ATOM 1444 C C . GLU A 1 180 ? -12.382 -12.914 2.835 1.00 75.44 180 GLU A C 1
ATOM 1446 O O . GLU A 1 180 ? -12.353 -11.862 3.472 1.00 75.44 180 GLU A O 1
ATOM 1451 N N . TYR A 1 181 ? -11.961 -12.959 1.571 1.00 67.38 181 TYR A N 1
ATOM 1452 C CA . TYR A 1 181 ? -11.329 -11.819 0.900 1.00 67.38 181 TYR A CA 1
ATOM 1453 C C . TYR A 1 181 ? -12.280 -10.627 0.679 1.00 67.38 181 TYR A C 1
ATOM 1455 O O . TYR A 1 181 ? -11.890 -9.463 0.801 1.00 67.38 181 TYR A O 1
ATOM 1463 N N . ALA A 1 182 ? -13.541 -10.896 0.334 1.00 71.88 182 ALA A N 1
ATOM 1464 C CA . ALA A 1 182 ? -14.531 -9.889 -0.047 1.00 71.88 182 ALA A CA 1
ATOM 1465 C C . ALA A 1 182 ? -15.495 -9.565 1.102 1.00 71.88 182 ALA A C 1
ATOM 1467 O O . ALA A 1 182 ? -16.708 -9.664 0.960 1.00 71.88 182 ALA A O 1
ATOM 1468 N N . THR A 1 183 ? -14.951 -9.158 2.242 1.00 77.75 183 THR A N 1
ATOM 1469 C CA . THR A 1 183 ? -15.720 -9.023 3.483 1.00 77.75 183 THR A CA 1
ATOM 1470 C C . THR A 1 183 ? -15.756 -7.587 4.003 1.00 77.75 183 THR A C 1
ATOM 1472 O O . THR A 1 183 ? -14.888 -6.775 3.675 1.00 77.75 183 THR A O 1
ATOM 1475 N N . THR A 1 184 ? -16.765 -7.263 4.816 1.00 80.62 184 THR A N 1
ATOM 1476 C CA . THR A 1 184 ? -16.812 -6.033 5.636 1.00 80.62 184 THR A CA 1
ATOM 1477 C C . THR A 1 184 ? -16.238 -6.245 7.031 1.00 80.62 184 THR A C 1
ATOM 1479 O O . THR A 1 184 ? -16.322 -5.358 7.881 1.00 80.62 184 THR A O 1
ATOM 1482 N N . LYS A 1 185 ? -15.694 -7.435 7.277 1.00 83.12 185 LYS A N 1
ATOM 1483 C CA . LYS A 1 185 ? -15.275 -7.899 8.586 1.00 83.12 185 LYS A CA 1
ATOM 1484 C C . LYS A 1 185 ? -13.764 -7.805 8.750 1.00 83.12 185 LYS A C 1
ATOM 1486 O O . LYS A 1 185 ? -12.991 -8.222 7.891 1.00 83.12 185 LYS A O 1
ATOM 1491 N N . TYR A 1 186 ? -13.337 -7.289 9.886 1.00 82.44 186 TYR A N 1
ATOM 1492 C CA . TYR A 1 186 ? -11.952 -7.281 10.319 1.00 82.44 186 TYR A CA 1
ATOM 1493 C C . TYR A 1 186 ? -11.812 -8.137 11.561 1.00 82.44 186 TYR A C 1
ATOM 1495 O O . TYR A 1 186 ? -12.509 -7.911 12.547 1.00 82.44 186 TYR A O 1
ATOM 1503 N N . GLN A 1 187 ? -10.921 -9.121 11.502 1.00 87.50 187 GLN A N 1
ATOM 1504 C CA . GLN A 1 187 ? -10.653 -9.990 12.634 1.00 87.50 187 GLN A CA 1
ATOM 1505 C C . GLN A 1 187 ? -9.386 -9.529 13.349 1.00 87.50 187 GLN A C 1
ATOM 1507 O O . GLN A 1 187 ? -8.365 -9.236 12.725 1.00 87.50 187 GLN A O 1
ATOM 1512 N N . TYR A 1 188 ? -9.453 -9.480 14.672 1.00 86.44 188 TYR A N 1
ATOM 1513 C CA . TYR A 1 188 ? -8.321 -9.174 15.532 1.00 86.44 188 TYR A CA 1
ATOM 1514 C C . TYR A 1 188 ? -8.291 -10.113 16.729 1.00 86.44 188 TYR A C 1
ATOM 1516 O O . TYR A 1 188 ? -9.326 -10.619 17.163 1.00 86.44 188 TYR A O 1
ATOM 1524 N N . THR A 1 189 ? -7.107 -10.343 17.288 1.00 89.50 189 THR A N 1
ATOM 1525 C CA . THR A 1 189 ? -6.983 -11.012 18.583 1.00 89.50 189 THR A CA 1
ATOM 1526 C C . THR A 1 189 ? -6.808 -10.000 19.697 1.00 89.50 189 THR A C 1
ATOM 1528 O O . THR A 1 189 ? -5.983 -9.106 19.558 1.00 89.50 189 THR A O 1
ATOM 1531 N N . TYR A 1 190 ? -7.551 -10.162 20.787 1.00 90.19 190 TYR A N 1
ATOM 1532 C CA . TYR A 1 190 ? -7.535 -9.291 21.960 1.00 90.19 190 TYR A CA 1
ATOM 1533 C C . TYR A 1 190 ? -7.247 -10.106 23.221 1.00 90.19 190 TYR A C 1
ATOM 1535 O O . TYR A 1 190 ? -7.803 -11.188 23.391 1.00 90.19 190 TYR A O 1
ATOM 1543 N N . SER A 1 191 ? -6.398 -9.594 24.106 1.00 90.81 191 SER A N 1
ATOM 1544 C CA . SER A 1 191 ? -6.182 -10.153 25.447 1.00 90.81 191 SER A CA 1
ATOM 1545 C C . SER A 1 191 ? -5.717 -9.074 26.415 1.00 90.81 191 SER A C 1
ATOM 1547 O O . SER A 1 191 ? -5.126 -8.079 26.000 1.00 90.81 191 SER A O 1
ATOM 1549 N N . SER A 1 192 ? -5.891 -9.298 27.711 1.00 90.44 192 SER A N 1
ATOM 1550 C CA . SER A 1 192 ? -5.342 -8.447 28.768 1.00 90.44 192 SER A CA 1
ATOM 1551 C C . SER A 1 192 ? -4.868 -9.299 29.949 1.00 90.44 192 SER A C 1
ATOM 1553 O O . SER A 1 192 ? -4.850 -10.527 29.879 1.00 90.44 192 SER A O 1
ATOM 1555 N N . LEU A 1 193 ? -4.478 -8.651 31.049 1.00 92.44 193 LEU A N 1
ATOM 1556 C CA . LEU A 1 193 ? -4.176 -9.345 32.305 1.00 92.44 193 LEU A CA 1
ATOM 1557 C C . LEU A 1 193 ? -5.412 -10.011 32.930 1.00 92.44 193 LEU A C 1
ATOM 1559 O O . LEU A 1 193 ? -5.259 -10.930 33.730 1.00 92.44 193 LEU A O 1
ATOM 1563 N N . THR A 1 194 ? -6.614 -9.544 32.590 1.00 92.75 194 THR A N 1
ATOM 1564 C CA . THR A 1 194 ? -7.886 -9.997 33.172 1.00 92.75 194 THR A CA 1
ATOM 1565 C C . THR A 1 194 ? -8.862 -10.582 32.154 1.00 92.75 194 THR A C 1
ATOM 1567 O O . THR A 1 194 ? -9.869 -11.162 32.553 1.00 92.75 194 THR A O 1
ATOM 1570 N N . THR A 1 195 ? -8.537 -10.504 30.863 1.00 91.25 195 THR A N 1
ATOM 1571 C CA . THR A 1 195 ? -9.318 -11.075 29.763 1.00 91.25 195 THR A CA 1
ATOM 1572 C C . THR A 1 195 ? -8.459 -12.074 28.983 1.00 91.25 195 THR A C 1
ATOM 1574 O O . THR A 1 195 ? -7.445 -11.672 28.396 1.00 91.25 195 THR A O 1
ATOM 1577 N N . PRO A 1 196 ? -8.844 -13.365 28.942 1.00 94.00 196 PRO A N 1
ATOM 1578 C CA . PRO A 1 196 ? -8.160 -14.368 28.133 1.00 94.00 196 PRO A CA 1
ATOM 1579 C C . PRO A 1 196 ? -8.135 -14.011 26.642 1.00 94.00 196 PRO A C 1
ATOM 1581 O O . PRO A 1 196 ? -8.888 -13.161 26.165 1.00 94.00 196 PRO A O 1
ATOM 1584 N N . LYS A 1 197 ? -7.269 -14.675 25.868 1.00 93.94 197 LYS A N 1
ATOM 1585 C CA . LYS A 1 197 ? -7.125 -14.372 24.438 1.00 93.94 197 LYS A CA 1
ATOM 1586 C C . LYS A 1 197 ? -8.390 -14.718 23.656 1.00 93.94 197 LYS A C 1
ATOM 1588 O O . LYS A 1 197 ? -8.739 -15.889 23.505 1.00 93.94 197 LYS A O 1
ATOM 1593 N N . GLN A 1 198 ? -8.989 -13.698 23.057 1.00 93.94 198 GLN A N 1
ATOM 1594 C CA . GLN A 1 198 ? -10.145 -13.781 22.176 1.00 93.94 198 GLN A CA 1
ATOM 1595 C C . GLN A 1 198 ? -9.749 -13.487 20.728 1.00 93.94 198 GLN A C 1
ATOM 1597 O O . GLN A 1 198 ? -8.865 -12.676 20.468 1.00 93.94 198 GLN A O 1
ATOM 1602 N N . THR A 1 199 ? -10.412 -14.135 19.775 1.00 93.00 199 THR A N 1
ATOM 1603 C CA . THR A 1 199 ? -10.489 -13.697 18.375 1.00 93.00 199 THR A CA 1
ATOM 1604 C C . THR A 1 199 ? -11.831 -13.014 18.191 1.00 93.00 199 THR A C 1
ATOM 1606 O O . THR A 1 199 ? -12.873 -13.633 18.410 1.00 93.00 199 THR A O 1
ATOM 1609 N N . VAL A 1 200 ? -11.802 -11.741 17.822 1.00 90.00 200 VAL A N 1
ATOM 1610 C CA . VAL A 1 200 ? -12.973 -10.881 17.685 1.00 90.00 200 VAL A CA 1
ATOM 1611 C C . VAL A 1 200 ? -13.103 -10.470 16.229 1.00 90.00 200 VAL A C 1
ATOM 1613 O O . VAL A 1 200 ? -12.137 -10.045 15.602 1.00 90.00 200 VAL A O 1
ATOM 1616 N N . GLU A 1 201 ? -14.310 -10.582 15.700 1.00 90.12 201 GLU A N 1
ATOM 1617 C CA . GLU A 1 201 ? -14.692 -10.024 14.416 1.00 90.12 201 GLU A CA 1
ATOM 1618 C C . GLU A 1 201 ? -15.369 -8.676 14.628 1.00 90.12 201 GLU A C 1
ATOM 1620 O O . GLU A 1 201 ? -16.291 -8.556 15.432 1.00 90.12 201 GLU A O 1
ATOM 1625 N N . TYR A 1 202 ? -14.940 -7.667 13.883 1.00 86.12 202 TYR A N 1
ATOM 1626 C CA . TYR A 1 202 ? -15.551 -6.351 13.837 1.00 86.12 202 TYR A CA 1
ATOM 1627 C C . TYR A 1 202 ? -16.074 -6.052 12.438 1.00 86.12 202 TYR A C 1
ATOM 1629 O O . TYR A 1 202 ? -15.364 -6.199 11.448 1.00 86.12 202 TYR A O 1
ATOM 1637 N N . ASP A 1 203 ? -17.320 -5.604 12.354 1.00 85.75 203 ASP A N 1
ATOM 1638 C CA . ASP A 1 203 ? -17.944 -5.194 11.104 1.00 85.75 203 ASP A CA 1
ATOM 1639 C C . ASP A 1 203 ? -17.813 -3.687 10.892 1.00 85.75 203 ASP A C 1
ATOM 1641 O O . ASP A 1 203 ? -18.434 -2.894 11.605 1.00 85.75 203 ASP A O 1
ATOM 1645 N N . PHE A 1 204 ? -17.063 -3.302 9.863 1.00 77.06 204 PHE A N 1
ATOM 1646 C CA . PHE A 1 204 ? -16.844 -1.907 9.492 1.00 77.06 204 PHE A CA 1
ATOM 1647 C C . PHE A 1 204 ? -18.125 -1.150 9.125 1.00 77.06 204 PHE A C 1
ATOM 1649 O O . PHE A 1 204 ? -18.151 0.073 9.220 1.00 77.06 204 PHE A O 1
ATOM 1656 N N . ILE A 1 205 ? -19.182 -1.845 8.689 1.00 78.88 205 ILE A N 1
ATOM 1657 C CA . ILE A 1 205 ? -20.434 -1.201 8.271 1.00 78.88 205 ILE A CA 1
ATOM 1658 C C . ILE A 1 205 ? -21.372 -1.017 9.460 1.00 78.88 205 ILE A C 1
ATOM 1660 O O . ILE A 1 205 ? -21.913 0.067 9.668 1.00 78.88 205 ILE A O 1
ATOM 1664 N N . SER A 1 206 ? -21.582 -2.072 10.250 1.00 83.75 206 SER A N 1
ATOM 1665 C CA . SER A 1 206 ? -22.520 -2.022 11.378 1.00 83.75 206 SER A CA 1
ATOM 1666 C C . SER A 1 206 ? -21.900 -1.514 12.683 1.00 83.75 206 SER A C 1
ATOM 1668 O O . SER A 1 206 ? -22.640 -1.246 13.629 1.00 83.75 206 SER A O 1
ATOM 1670 N N . ASN A 1 207 ? -20.571 -1.363 12.743 1.00 80.31 207 ASN A N 1
ATOM 1671 C CA . ASN A 1 207 ? -19.796 -1.032 13.944 1.00 80.31 207 ASN A CA 1
ATOM 1672 C C . ASN A 1 207 ? -19.993 -2.022 15.108 1.00 80.31 207 ASN A C 1
ATOM 1674 O O . ASN A 1 207 ? -19.829 -1.656 16.272 1.00 80.31 207 ASN A O 1
ATOM 1678 N N . LYS A 1 208 ? -20.362 -3.273 14.813 1.00 85.94 208 LYS A N 1
ATOM 1679 C CA . LYS A 1 208 ? -20.594 -4.318 15.819 1.00 85.94 208 LYS A CA 1
ATOM 1680 C C . LYS A 1 208 ? -19.421 -5.284 15.894 1.00 85.94 208 LYS A C 1
ATOM 1682 O O . LYS A 1 208 ? -18.792 -5.569 14.876 1.00 85.94 208 LYS A O 1
ATOM 1687 N N . THR A 1 209 ? -19.181 -5.815 17.089 1.00 88.94 209 THR A N 1
ATOM 1688 C CA . THR A 1 209 ? -18.210 -6.883 17.340 1.00 88.94 209 THR A CA 1
ATOM 1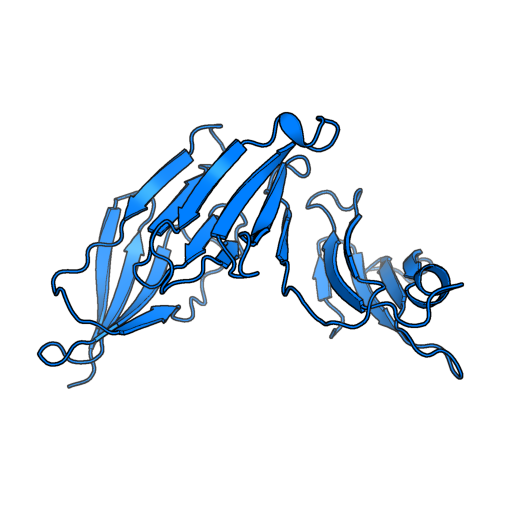689 C C . THR A 1 209 ? -18.899 -8.201 17.688 1.00 88.94 209 THR A C 1
ATOM 1691 O O . THR A 1 209 ? -19.971 -8.214 18.296 1.00 88.94 209 THR A O 1
ATOM 1694 N N . VAL A 1 210 ? -18.272 -9.314 17.310 1.00 91.88 210 VAL A N 1
ATOM 1695 C CA . VAL A 1 210 ? -18.658 -10.679 17.686 1.00 91.88 210 VAL A CA 1
ATOM 1696 C C . VAL A 1 210 ? -17.396 -11.442 18.084 1.00 91.88 210 VAL A C 1
ATOM 1698 O O . VAL A 1 210 ? -16.404 -11.415 17.363 1.00 91.88 210 VAL A O 1
ATOM 1701 N N . ILE A 1 211 ? -17.412 -12.130 19.226 1.00 92.56 211 ILE A N 1
ATOM 1702 C CA . ILE A 1 211 ? -16.310 -13.015 19.628 1.00 92.56 211 ILE A CA 1
ATOM 1703 C C . ILE A 1 211 ? -16.450 -14.326 18.846 1.00 92.56 211 ILE A C 1
ATOM 1705 O O . ILE A 1 211 ? -17.459 -15.016 18.975 1.00 92.56 211 ILE A O 1
ATOM 1709 N N . LEU A 1 212 ? -15.450 -14.663 18.031 1.00 91.19 212 LEU A N 1
ATOM 1710 C CA . LEU A 1 212 ? -15.412 -15.900 17.244 1.00 91.19 212 LEU A CA 1
ATOM 1711 C C . LEU A 1 212 ? -14.812 -17.070 18.029 1.00 91.19 212 LEU A C 1
ATOM 1713 O O . LEU A 1 212 ? -15.228 -18.215 17.866 1.00 91.19 212 LEU A O 1
ATOM 1717 N N . LYS A 1 213 ? -13.804 -16.790 18.860 1.00 90.75 213 LYS A N 1
ATOM 1718 C CA . LYS A 1 213 ? -13.086 -17.794 19.652 1.00 90.75 213 LYS A CA 1
ATOM 1719 C C . LYS A 1 213 ? -12.555 -17.174 20.935 1.00 90.75 213 LYS A C 1
ATOM 1721 O O . LYS A 1 213 ? -12.059 -16.055 20.900 1.00 90.75 213 LYS A O 1
ATOM 1726 N N . GLU A 1 214 ? -12.569 -17.931 22.024 1.00 91.12 214 GLU A N 1
ATOM 1727 C CA . GLU A 1 214 ? -11.924 -17.580 23.290 1.00 91.12 214 GLU A CA 1
ATOM 1728 C C . GLU A 1 214 ? -11.026 -18.736 23.736 1.00 91.12 214 GLU A C 1
ATOM 1730 O O . GLU A 1 214 ? -11.386 -19.907 23.593 1.00 91.12 214 GLU A O 1
ATOM 1735 N N . THR A 1 215 ? -9.824 -18.411 24.203 1.00 82.75 215 THR A N 1
ATOM 1736 C CA . THR A 1 215 ? -8.921 -19.380 24.830 1.00 82.75 215 THR A CA 1
ATOM 1737 C C . THR A 1 215 ? -9.171 -19.321 26.334 1.00 82.75 215 THR A C 1
ATOM 1739 O O . THR A 1 215 ? -9.116 -18.209 26.848 1.00 82.75 215 THR A O 1
ATOM 1742 N N . PRO A 1 216 ? -9.462 -20.446 27.011 1.00 69.62 216 PRO A N 1
ATOM 1743 C CA . PRO A 1 216 ? -9.665 -20.475 28.460 1.00 69.62 216 PRO A CA 1
ATOM 1744 C C . PRO A 1 216 ? -8.469 -19.950 29.258 1.00 69.62 216 PRO A C 1
ATOM 1746 O O . PRO A 1 216 ? -7.322 -20.122 28.779 1.00 69.62 216 PRO A O 1
#

Organism: Aphanomyces astaci (NCBI:txid112090)